Protein AF-A0A2V8NX63-F1 (afdb_monomer_lite)

pLDDT: mean 79.74, std 16.28, range [35.66, 98.31]

Secondary structure (DSSP, 8-state):
-PPPPPPPSS--S--HHHHHHHHHHHHHHHHHHHHHHHHHT-----SHHHHHHHHTS--------------S-TT--S---S-----TTTTHHHH-TTSHHHHHHHHHHHHHHHHTTTS--S------SSTTSSHHHHHHHHHHHHHHTT---------TTS--HHHHTTPPS-S-HHHHHTTSS-HHHH-EEEETTEEEEEPPPP-

Structure (mmCIF, N/CA/C/O backbone):
data_AF-A0A2V8NX63-F1
#
_entry.id   AF-A0A2V8NX63-F1
#
loop_
_atom_site.group_PDB
_atom_site.id
_atom_site.type_symbol
_atom_site.label_atom_id
_atom_site.label_alt_id
_atom_site.label_comp_id
_atom_site.label_asym_id
_atom_site.label_entity_id
_atom_site.label_seq_id
_atom_site.pdbx_PDB_ins_code
_atom_site.Cartn_x
_atom_site.Cartn_y
_atom_site.Cartn_z
_atom_site.occupancy
_atom_site.B_iso_or_equiv
_atom_site.auth_seq_id
_atom_site.auth_comp_id
_atom_site.auth_asym_id
_atom_site.auth_atom_id
_atom_site.pdbx_PDB_model_num
ATOM 1 N N . MET A 1 1 ? 58.678 -24.549 -65.567 1.00 49.12 1 MET A N 1
ATOM 2 C CA . MET A 1 1 ? 59.171 -23.584 -64.561 1.00 49.12 1 MET A CA 1
ATOM 3 C C . MET A 1 1 ? 57.964 -23.075 -63.803 1.00 49.12 1 MET A C 1
ATOM 5 O O . MET A 1 1 ? 57.055 -22.561 -64.438 1.00 49.12 1 MET A O 1
ATOM 9 N N . VAL A 1 2 ? 57.904 -23.323 -62.497 1.00 59.81 2 VAL A N 1
ATOM 10 C CA . VAL A 1 2 ? 56.836 -22.816 -61.623 1.00 59.81 2 VAL A CA 1
ATOM 11 C C . VAL A 1 2 ? 57.394 -21.581 -60.924 1.00 59.81 2 VAL A C 1
ATOM 13 O O . VAL A 1 2 ? 58.508 -21.635 -60.406 1.00 59.81 2 VAL A O 1
ATOM 16 N N . ASP A 1 3 ? 56.664 -20.470 -60.995 1.00 74.12 3 ASP A N 1
ATOM 17 C CA . ASP A 1 3 ? 57.056 -19.194 -60.392 1.00 74.12 3 ASP A CA 1
ATOM 18 C C . ASP A 1 3 ? 56.941 -19.258 -58.860 1.00 74.12 3 ASP A C 1
ATOM 20 O O . ASP A 1 3 ? 56.028 -19.884 -58.312 1.00 74.12 3 ASP A O 1
ATOM 24 N N . SER A 1 4 ? 57.890 -18.636 -58.163 1.00 69.94 4 SER A N 1
ATOM 25 C CA . SER A 1 4 ? 57.993 -18.696 -56.704 1.00 69.94 4 SER A CA 1
ATOM 26 C C . SER A 1 4 ? 57.009 -17.721 -56.061 1.00 69.94 4 SER A C 1
ATOM 28 O O . SER A 1 4 ? 57.063 -16.511 -56.291 1.00 69.94 4 SER A O 1
ATOM 30 N N . ALA A 1 5 ? 56.116 -18.240 -55.216 1.00 71.50 5 ALA A N 1
ATOM 31 C CA . ALA A 1 5 ? 55.107 -17.435 -54.538 1.00 71.50 5 ALA A CA 1
ATOM 32 C C . ALA A 1 5 ? 55.755 -16.378 -53.628 1.00 71.50 5 ALA A C 1
ATOM 34 O O . ALA A 1 5 ? 56.527 -16.694 -52.721 1.00 71.50 5 ALA A O 1
ATOM 35 N N . ARG A 1 6 ? 55.414 -15.103 -53.847 1.00 79.12 6 ARG A N 1
ATOM 36 C CA . ARG A 1 6 ? 55.879 -13.999 -53.000 1.00 79.12 6 ARG A CA 1
ATOM 37 C C . ARG A 1 6 ? 55.056 -13.957 -51.708 1.00 79.12 6 ARG A C 1
ATOM 39 O O . ARG A 1 6 ? 53.834 -13.811 -51.790 1.00 79.12 6 ARG A O 1
ATOM 46 N N . PRO A 1 7 ? 55.683 -14.042 -50.522 1.00 76.25 7 PRO A N 1
ATOM 47 C CA . PRO A 1 7 ? 54.953 -13.964 -49.267 1.00 76.25 7 PRO A CA 1
ATOM 48 C C . PRO A 1 7 ? 54.386 -12.547 -49.062 1.00 76.25 7 PRO A C 1
ATOM 50 O O . PRO A 1 7 ? 55.054 -11.554 -49.380 1.00 76.25 7 PRO A O 1
ATOM 53 N N . PRO A 1 8 ? 53.153 -12.419 -48.546 1.00 77.06 8 PRO A N 1
ATOM 54 C CA . PRO A 1 8 ? 52.528 -11.122 -48.335 1.00 77.06 8 PRO A CA 1
ATOM 55 C C . PRO A 1 8 ? 53.255 -10.343 -47.231 1.00 77.06 8 PRO A C 1
ATOM 57 O O . PRO A 1 8 ? 53.493 -10.856 -46.141 1.00 77.06 8 PRO A O 1
ATOM 60 N N . LYS A 1 9 ? 53.576 -9.072 -47.506 1.00 78.06 9 LYS A N 1
ATOM 61 C CA . LYS A 1 9 ? 54.270 -8.165 -46.568 1.00 78.06 9 LYS A CA 1
ATOM 62 C C . LYS A 1 9 ? 53.408 -7.727 -45.377 1.00 78.06 9 LYS A C 1
ATOM 64 O O . LYS A 1 9 ? 53.928 -7.173 -44.416 1.00 78.06 9 LYS A O 1
ATOM 69 N N . VAL A 1 10 ? 52.095 -7.942 -45.453 1.00 74.81 10 VAL A N 1
ATOM 70 C CA . VAL A 1 10 ? 51.113 -7.551 -44.437 1.00 74.81 10 VAL A CA 1
ATOM 71 C C . VAL A 1 10 ? 50.126 -8.709 -44.265 1.00 74.81 10 VAL A C 1
ATOM 73 O O . VAL A 1 10 ? 49.785 -9.350 -45.264 1.00 74.81 10 VAL A O 1
ATOM 76 N N . PRO A 1 11 ? 49.649 -9.000 -43.041 1.00 72.12 11 PRO A N 1
ATOM 77 C CA . PRO A 1 11 ? 48.672 -10.060 -42.824 1.00 72.12 11 PRO A CA 1
ATOM 78 C C . PRO A 1 11 ? 47.413 -9.842 -43.676 1.00 72.12 11 PRO A C 1
ATOM 80 O O . PRO A 1 11 ? 46.689 -8.867 -43.495 1.00 72.12 11 PRO A O 1
ATOM 83 N N . VAL A 1 12 ? 47.131 -10.767 -44.599 1.00 75.50 12 VAL A N 1
ATOM 84 C CA . VAL A 1 12 ? 45.934 -10.718 -45.465 1.00 75.50 12 VAL A CA 1
ATOM 85 C C . VAL A 1 12 ? 44.657 -10.982 -44.651 1.00 75.50 12 VAL A C 1
ATOM 87 O O . VAL A 1 12 ? 43.580 -10.475 -44.971 1.00 75.50 12 VAL A O 1
ATOM 90 N N . ARG A 1 13 ? 44.771 -11.763 -43.568 1.00 74.00 13 ARG A N 1
ATOM 91 C CA . ARG A 1 13 ? 43.706 -12.070 -42.602 1.00 74.00 13 ARG A CA 1
ATOM 92 C C . ARG A 1 13 ? 44.321 -12.215 -41.199 1.00 74.00 13 ARG A C 1
ATOM 94 O O . ARG A 1 13 ? 45.444 -12.706 -41.109 1.00 74.00 13 ARG A O 1
ATOM 101 N N . PRO A 1 14 ? 43.615 -11.851 -40.112 1.00 73.88 14 PRO A N 1
ATOM 102 C CA . PRO A 1 14 ? 42.291 -11.225 -40.058 1.00 73.88 14 PRO A CA 1
ATOM 103 C C . PRO A 1 14 ? 42.332 -9.685 -40.130 1.00 73.88 14 PRO A C 1
ATOM 105 O O . PRO A 1 14 ? 43.245 -9.040 -39.617 1.00 73.88 14 PRO A O 1
ATOM 108 N N . GLN A 1 15 ? 41.284 -9.084 -40.707 1.00 84.06 15 GLN A N 1
ATOM 109 C CA . GLN A 1 15 ? 41.090 -7.628 -40.747 1.00 84.06 15 GLN A CA 1
ATOM 110 C C . GLN A 1 15 ? 40.493 -7.126 -39.421 1.00 84.06 15 GLN A C 1
ATOM 112 O O . GLN A 1 15 ? 39.282 -6.944 -39.297 1.00 84.06 15 GLN A O 1
ATOM 117 N N . LYS A 1 16 ? 41.354 -6.928 -38.414 1.00 87.38 16 LYS A N 1
ATOM 118 C CA . LYS A 1 16 ? 40.960 -6.652 -37.018 1.00 87.38 16 LYS A CA 1
ATOM 119 C C . LYS A 1 16 ? 39.957 -5.498 -36.877 1.00 87.38 16 LYS A C 1
ATOM 121 O O . LYS A 1 16 ? 38.923 -5.687 -36.250 1.00 87.38 16 LYS A O 1
ATOM 126 N N . LEU A 1 17 ? 40.214 -4.346 -37.505 1.00 88.75 17 LEU A N 1
ATOM 127 C CA . LEU A 1 17 ? 39.329 -3.172 -37.415 1.00 88.75 17 LEU A CA 1
ATOM 128 C C . LEU A 1 17 ? 37.938 -3.427 -38.003 1.00 88.75 17 LEU A C 1
ATOM 130 O O . LEU A 1 17 ? 36.939 -3.060 -37.394 1.00 88.75 17 LEU A O 1
ATOM 134 N N . ARG A 1 18 ? 37.861 -4.111 -39.151 1.00 89.38 18 ARG A N 1
ATOM 135 C CA . ARG A 1 18 ? 36.580 -4.475 -39.770 1.00 89.38 18 ARG A CA 1
ATOM 136 C C . ARG A 1 18 ? 35.794 -5.431 -38.879 1.00 89.38 18 ARG A C 1
ATOM 138 O O . ARG A 1 18 ? 34.600 -5.241 -38.695 1.00 89.38 18 ARG A O 1
ATOM 145 N N . ASN A 1 19 ? 36.461 -6.430 -38.306 1.00 92.31 19 ASN A N 1
ATOM 146 C CA . ASN A 1 19 ? 35.811 -7.385 -37.414 1.00 92.31 19 ASN A CA 1
ATOM 147 C C . ASN A 1 19 ? 35.280 -6.700 -36.145 1.00 92.31 19 ASN A C 1
ATOM 149 O O . ASN A 1 19 ? 34.151 -6.976 -35.757 1.00 92.31 19 ASN A O 1
ATOM 153 N N . ILE A 1 20 ? 36.048 -5.774 -35.556 1.00 95.50 20 ILE A N 1
ATOM 154 C CA . ILE A 1 20 ? 35.612 -4.970 -34.402 1.00 95.50 20 ILE A CA 1
ATOM 155 C C . ILE A 1 20 ? 34.395 -4.117 -34.772 1.00 95.50 20 ILE A C 1
ATOM 157 O O . ILE A 1 20 ? 33.391 -4.151 -34.063 1.00 95.50 20 ILE A O 1
ATOM 161 N N . ALA A 1 21 ? 34.450 -3.403 -35.901 1.00 96.12 21 ALA A N 1
ATOM 162 C CA . ALA A 1 21 ? 33.344 -2.572 -36.370 1.00 96.12 21 ALA A CA 1
ATOM 163 C C . ALA A 1 21 ? 32.067 -3.397 -36.598 1.00 96.12 21 ALA A C 1
ATOM 165 O O . ALA A 1 21 ? 30.997 -3.021 -36.129 1.00 96.12 21 ALA A O 1
ATOM 166 N N . VAL A 1 22 ? 32.183 -4.561 -37.245 1.00 96.25 22 VAL A N 1
ATOM 167 C CA . VAL A 1 22 ? 31.051 -5.474 -37.462 1.00 96.25 22 VAL A CA 1
ATOM 168 C C . VAL A 1 22 ? 30.504 -5.993 -36.133 1.00 96.25 22 VAL A C 1
ATOM 170 O O . VAL A 1 22 ? 29.296 -5.946 -35.925 1.00 96.25 22 VAL A O 1
ATOM 173 N N . SER A 1 23 ? 31.359 -6.439 -35.208 1.00 96.62 23 SER A N 1
ATOM 174 C CA . SER A 1 23 ? 30.898 -6.922 -33.900 1.00 96.62 23 SER A CA 1
ATOM 175 C C . SER A 1 23 ? 30.236 -5.832 -33.061 1.00 96.62 23 SER A C 1
ATOM 177 O O . SER A 1 23 ? 29.286 -6.125 -32.345 1.00 96.62 23 SER A O 1
ATOM 179 N N . LEU A 1 24 ? 30.690 -4.579 -33.176 1.00 97.69 24 LEU A N 1
ATOM 180 C CA . LEU A 1 24 ? 30.086 -3.442 -32.487 1.00 97.69 24 LEU A CA 1
ATOM 181 C C . LEU A 1 24 ? 28.665 -3.190 -33.001 1.00 97.69 24 LEU A C 1
ATOM 183 O O . LEU A 1 24 ? 27.740 -3.060 -32.206 1.00 97.69 24 LEU A O 1
ATOM 187 N N . VAL A 1 25 ? 28.485 -3.181 -34.325 1.00 98.06 25 VAL A N 1
ATOM 188 C CA . VAL A 1 25 ? 27.167 -3.001 -34.952 1.00 98.06 25 VAL A CA 1
ATOM 189 C C . VAL A 1 25 ? 26.234 -4.157 -34.594 1.00 98.06 25 VAL A C 1
ATOM 191 O O . VAL A 1 25 ? 25.115 -3.922 -34.147 1.00 98.06 25 VAL A O 1
ATOM 194 N N . VAL A 1 26 ? 26.698 -5.403 -34.729 1.00 98.12 26 VAL A N 1
ATOM 195 C CA . VAL A 1 26 ? 25.901 -6.593 -34.392 1.00 98.12 26 VAL A CA 1
ATOM 196 C C . VAL A 1 26 ? 25.544 -6.612 -32.907 1.00 98.12 26 VAL A C 1
ATOM 198 O O . VAL A 1 26 ? 24.395 -6.874 -32.564 1.00 98.12 26 VAL A O 1
ATOM 201 N N . GLY A 1 27 ? 26.493 -6.295 -32.025 1.00 98.06 27 GLY A N 1
ATOM 202 C CA . GLY A 1 27 ? 26.264 -6.229 -30.584 1.00 98.06 27 GLY A CA 1
ATOM 203 C C . GLY A 1 27 ? 25.253 -5.151 -30.198 1.00 98.06 27 GLY A C 1
ATOM 204 O O . GLY A 1 27 ? 24.402 -5.400 -29.348 1.00 98.06 27 GLY A O 1
ATOM 205 N N . LEU A 1 28 ? 25.288 -3.988 -30.854 1.00 98.31 28 LEU A N 1
ATOM 206 C CA . LEU A 1 28 ? 24.323 -2.912 -30.625 1.00 98.31 28 LEU A CA 1
ATOM 207 C C . LEU A 1 28 ? 22.918 -3.320 -31.075 1.00 98.31 28 LEU A C 1
ATOM 209 O O . LEU A 1 28 ? 21.967 -3.164 -30.312 1.00 98.31 28 LEU A O 1
ATOM 213 N N . ILE A 1 29 ? 22.791 -3.906 -32.270 1.00 98.25 29 ILE A N 1
ATOM 214 C CA . ILE A 1 29 ? 21.508 -4.415 -32.777 1.00 98.25 29 ILE A CA 1
ATOM 215 C C . ILE A 1 29 ? 20.955 -5.486 -31.838 1.00 98.25 29 ILE A C 1
ATOM 217 O O . ILE A 1 29 ? 19.789 -5.421 -31.446 1.00 98.25 29 ILE A O 1
ATOM 221 N N . LEU A 1 30 ? 21.788 -6.452 -31.442 1.00 98.12 30 LEU A N 1
ATOM 222 C CA . LEU A 1 30 ? 21.378 -7.523 -30.543 1.00 98.12 30 LEU A CA 1
ATOM 223 C C . LEU A 1 30 ? 20.966 -6.967 -29.176 1.00 98.12 30 LEU A C 1
ATOM 225 O O . LEU A 1 30 ? 19.925 -7.358 -28.665 1.00 98.12 30 LEU A O 1
ATOM 229 N N . GLY A 1 31 ? 21.727 -6.026 -28.614 1.00 98.12 31 GLY A N 1
ATOM 230 C CA . GLY A 1 31 ? 21.421 -5.398 -27.328 1.00 98.12 31 GLY A CA 1
ATOM 231 C C . GLY A 1 31 ? 20.093 -4.642 -27.336 1.00 98.12 31 GLY A C 1
ATOM 232 O O . GLY A 1 31 ? 19.272 -4.847 -26.444 1.00 98.12 31 GLY A O 1
ATOM 233 N N . VAL A 1 32 ? 19.843 -3.829 -28.368 1.00 98.12 32 VAL A N 1
ATOM 234 C CA . VAL A 1 32 ? 18.564 -3.120 -28.545 1.00 98.12 32 VAL A CA 1
ATOM 235 C C . VAL A 1 32 ? 17.416 -4.115 -28.701 1.00 98.12 32 VAL A C 1
ATOM 237 O O . VAL A 1 32 ? 16.396 -3.991 -28.029 1.00 98.12 32 VAL A O 1
ATOM 240 N N . THR A 1 33 ? 17.600 -5.145 -29.529 1.00 97.75 33 THR A N 1
ATOM 241 C CA . THR A 1 33 ? 16.587 -6.190 -29.735 1.00 97.75 33 THR A CA 1
ATOM 242 C C . THR A 1 33 ? 16.251 -6.895 -28.422 1.00 97.75 33 THR A C 1
ATOM 244 O O . THR A 1 33 ? 15.084 -7.064 -28.087 1.00 97.75 33 THR A O 1
ATOM 247 N N . LEU A 1 34 ? 17.265 -7.265 -27.640 1.00 97.62 34 LEU A N 1
ATOM 248 C CA . LEU A 1 34 ? 17.092 -7.980 -26.378 1.00 97.62 34 LEU A CA 1
ATOM 249 C C . LEU A 1 34 ? 16.435 -7.096 -25.307 1.00 97.62 34 LEU A C 1
ATOM 251 O O . LEU A 1 34 ? 15.643 -7.597 -24.512 1.00 97.62 34 LEU A O 1
ATOM 255 N N . ALA A 1 35 ? 16.692 -5.783 -25.323 1.00 96.94 35 ALA A N 1
ATOM 256 C CA . ALA A 1 35 ? 15.984 -4.823 -24.480 1.00 96.94 35 ALA A CA 1
ATOM 257 C C . ALA A 1 35 ? 14.481 -4.779 -24.805 1.00 96.94 35 ALA A C 1
ATOM 259 O O . ALA A 1 35 ? 13.669 -4.869 -23.887 1.00 96.94 35 ALA A O 1
ATOM 260 N N . PHE A 1 36 ? 14.107 -4.733 -26.088 1.00 96.81 36 PHE A N 1
ATOM 261 C CA . PHE A 1 36 ? 12.699 -4.779 -26.502 1.00 96.81 36 PHE A CA 1
ATOM 262 C C . PHE A 1 36 ? 12.030 -6.120 -26.198 1.00 96.81 36 PHE A C 1
ATOM 264 O O . PHE A 1 36 ? 10.884 -6.136 -25.768 1.00 96.81 36 PHE A O 1
ATOM 271 N N . VAL A 1 37 ? 12.732 -7.244 -26.368 1.00 96.50 37 VAL A N 1
ATOM 272 C CA . VAL A 1 37 ? 12.202 -8.563 -25.980 1.00 96.50 37 VAL A CA 1
ATOM 273 C C . VAL A 1 37 ? 11.957 -8.620 -24.476 1.00 96.50 37 VAL A C 1
ATOM 275 O O . VAL A 1 37 ? 10.911 -9.092 -24.047 1.00 96.50 37 VAL A O 1
ATOM 278 N N . LYS A 1 38 ? 12.892 -8.115 -23.665 1.00 95.81 38 LYS A N 1
ATOM 279 C CA . LYS A 1 38 ? 12.722 -8.060 -22.211 1.00 95.81 38 LYS A CA 1
ATOM 280 C C . LYS A 1 38 ? 11.527 -7.190 -21.817 1.00 95.81 38 LYS A C 1
ATOM 282 O O . LYS A 1 38 ? 10.770 -7.593 -20.945 1.00 95.81 38 LYS A O 1
ATOM 287 N N . GLU A 1 39 ? 11.362 -6.039 -22.461 1.00 91.94 39 GLU A N 1
ATOM 288 C CA . GLU A 1 39 ? 10.216 -5.149 -22.254 1.00 91.94 39 GLU A CA 1
ATOM 289 C C . GLU A 1 39 ? 8.894 -5.814 -22.669 1.00 91.94 39 GLU A C 1
ATOM 291 O O . GLU A 1 39 ? 7.906 -5.701 -21.959 1.00 91.94 39 GLU A O 1
ATOM 296 N N . ALA A 1 40 ? 8.880 -6.570 -23.770 1.00 88.62 40 ALA A N 1
ATOM 297 C CA . ALA A 1 40 ? 7.694 -7.287 -24.242 1.00 88.62 40 ALA A CA 1
ATOM 298 C C . ALA A 1 40 ? 7.314 -8.502 -23.374 1.00 88.62 40 ALA A C 1
ATOM 300 O O . ALA A 1 40 ? 6.173 -8.952 -23.423 1.00 88.62 40 ALA A O 1
ATOM 301 N N . LEU A 1 41 ? 8.263 -9.055 -22.610 1.00 92.31 41 LEU A N 1
ATOM 302 C CA . LEU A 1 41 ? 8.028 -10.140 -21.648 1.00 92.31 41 LEU A CA 1
ATOM 303 C C . LEU A 1 41 ? 7.668 -9.626 -20.242 1.00 92.31 41 LEU A C 1
ATOM 305 O O . LEU A 1 41 ? 7.410 -10.434 -19.347 1.00 92.31 41 LEU A O 1
ATOM 309 N N . ASP A 1 42 ? 7.691 -8.312 -20.021 1.00 88.25 42 ASP A N 1
ATOM 310 C CA . ASP A 1 42 ? 7.355 -7.694 -18.742 1.00 88.25 42 ASP A CA 1
ATOM 311 C C . ASP A 1 42 ? 5.835 -7.512 -18.615 1.00 88.25 42 ASP A C 1
ATOM 313 O O . ASP A 1 42 ? 5.245 -6.658 -19.267 1.00 88.25 42 ASP A O 1
ATOM 317 N N . ASN A 1 43 ? 5.208 -8.312 -17.748 1.00 81.69 43 ASN A N 1
ATOM 318 C CA . ASN A 1 43 ? 3.770 -8.247 -17.456 1.00 81.69 43 ASN A CA 1
ATOM 319 C C . ASN A 1 43 ? 3.437 -7.305 -16.280 1.00 81.69 43 ASN A C 1
ATOM 321 O O . ASN A 1 43 ? 2.372 -7.428 -15.672 1.00 81.69 43 ASN A O 1
ATOM 325 N N . SER A 1 44 ? 4.356 -6.420 -15.884 1.00 86.81 44 SER A N 1
ATOM 326 C CA . SER A 1 44 ? 4.074 -5.417 -14.857 1.00 86.81 44 SER A CA 1
ATOM 327 C C . SER A 1 44 ? 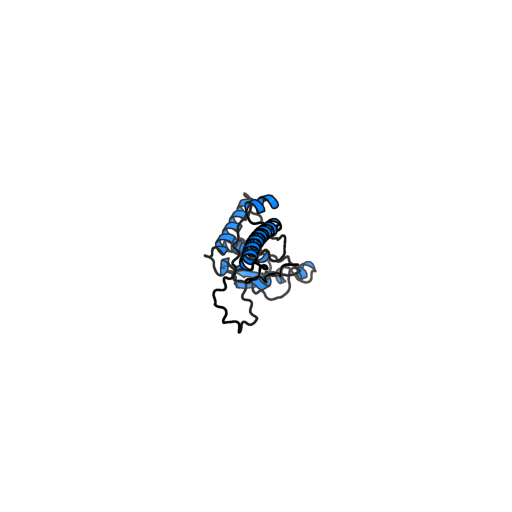3.080 -4.378 -15.368 1.00 86.81 44 SER A C 1
ATOM 329 O O . SER A 1 44 ? 3.236 -3.859 -16.467 1.00 86.81 44 SER A O 1
ATOM 331 N N . ILE A 1 45 ? 2.132 -3.994 -14.514 1.00 85.88 45 ILE A N 1
ATOM 332 C CA . ILE A 1 45 ? 1.257 -2.843 -14.756 1.00 85.88 45 ILE A CA 1
ATOM 333 C C . ILE A 1 45 ? 2.091 -1.563 -14.612 1.00 85.88 45 ILE A C 1
ATOM 335 O O . ILE A 1 45 ? 2.759 -1.377 -13.589 1.00 85.88 45 ILE A O 1
ATOM 339 N N . LYS A 1 46 ? 2.084 -0.694 -15.629 1.00 87.50 46 LYS A N 1
ATOM 340 C CA . LYS A 1 46 ? 2.925 0.524 -15.677 1.00 87.50 46 LYS A CA 1
ATOM 341 C C . LYS A 1 46 ? 2.127 1.821 -15.644 1.00 87.50 46 LYS A C 1
ATOM 343 O O . LYS A 1 46 ? 2.714 2.877 -15.406 1.00 87.50 46 LYS A O 1
ATOM 348 N N . SER A 1 47 ? 0.815 1.759 -15.862 1.00 90.88 47 SER A N 1
ATOM 349 C CA . SER A 1 47 ? -0.054 2.936 -15.855 1.00 90.88 47 SER A CA 1
ATOM 350 C C . SER A 1 47 ? -1.339 2.711 -15.061 1.00 90.88 47 SER A C 1
ATOM 352 O O . SER A 1 47 ? -1.775 1.579 -14.844 1.00 90.88 47 SER A O 1
ATOM 354 N N . ILE A 1 48 ? -1.950 3.813 -14.622 1.00 91.38 48 ILE A N 1
ATOM 355 C CA . ILE A 1 48 ? -3.222 3.791 -13.890 1.00 91.38 48 ILE A CA 1
ATOM 356 C C . ILE A 1 48 ? -4.320 3.228 -14.796 1.00 91.38 48 ILE A C 1
ATOM 358 O O . ILE A 1 48 ? -5.074 2.353 -14.389 1.00 91.38 48 ILE A O 1
ATOM 362 N N . GLU A 1 49 ? -4.349 3.653 -16.059 1.00 93.31 49 GLU A N 1
ATOM 363 C CA . GLU A 1 49 ? -5.345 3.227 -17.044 1.00 93.31 49 GLU A CA 1
ATOM 364 C C . GLU A 1 49 ? -5.238 1.731 -17.353 1.00 93.31 49 GLU A C 1
ATOM 366 O O . GLU A 1 49 ? -6.218 1.091 -17.729 1.00 93.31 49 GLU A O 1
ATOM 371 N N . GLU A 1 50 ? -4.038 1.159 -17.275 1.00 91.81 50 GLU A N 1
ATOM 372 C CA . GLU A 1 50 ? -3.833 -0.283 -17.380 1.00 91.81 50 GLU A CA 1
ATOM 373 C C . GLU A 1 50 ? -4.357 -1.011 -16.134 1.00 91.81 50 GLU A C 1
ATOM 375 O O . GLU A 1 50 ? -5.091 -1.989 -16.277 1.00 91.81 50 GLU A O 1
ATOM 380 N N . ALA A 1 51 ? -4.073 -0.499 -14.930 1.00 90.50 51 ALA A N 1
ATOM 381 C CA . ALA A 1 51 ? -4.592 -1.057 -13.679 1.00 90.50 51 ALA A CA 1
ATOM 382 C C . ALA A 1 51 ? -6.129 -1.087 -13.658 1.00 90.50 51 ALA A C 1
ATOM 384 O O . ALA A 1 51 ? -6.725 -2.126 -13.374 1.00 90.50 51 ALA A O 1
ATOM 385 N N . GLU A 1 52 ? -6.772 0.026 -14.017 1.00 93.25 52 GLU A N 1
ATOM 386 C CA . GLU A 1 52 ? -8.233 0.141 -14.053 1.00 93.25 52 GLU A CA 1
ATOM 387 C C . GLU A 1 52 ? -8.860 -0.816 -15.068 1.00 93.25 52 GLU A C 1
ATOM 389 O O . GLU A 1 52 ? -9.878 -1.445 -14.782 1.00 93.25 52 GLU A O 1
ATOM 394 N N . ARG A 1 53 ? -8.229 -0.982 -16.238 1.00 92.75 53 ARG A N 1
ATOM 395 C CA . ARG A 1 53 ? -8.693 -1.919 -17.271 1.00 92.75 53 ARG A CA 1
ATOM 396 C C . ARG A 1 53 ? -8.587 -3.376 -16.833 1.00 92.75 53 ARG A C 1
ATOM 398 O O . ARG A 1 53 ? -9.494 -4.149 -17.123 1.00 92.75 53 ARG A O 1
ATOM 405 N N . VAL A 1 54 ? -7.502 -3.756 -16.157 1.00 91.12 54 VAL A N 1
ATOM 406 C CA . VAL A 1 54 ? -7.282 -5.139 -15.698 1.00 91.12 54 VAL A CA 1
ATOM 407 C C . VAL A 1 54 ? -8.196 -5.489 -14.524 1.00 91.12 54 VAL A C 1
ATOM 409 O O . VAL A 1 54 ? -8.771 -6.575 -14.498 1.00 91.12 54 VAL A O 1
ATOM 412 N N . VAL A 1 55 ? -8.338 -4.580 -13.557 1.00 89.69 55 VAL A N 1
ATOM 413 C CA . VAL A 1 55 ? -9.131 -4.806 -12.336 1.00 89.69 55 VAL A CA 1
ATOM 414 C C . VAL A 1 55 ? -10.625 -4.540 -12.566 1.00 89.69 55 VAL A C 1
ATOM 416 O O . VAL A 1 55 ? -11.459 -5.038 -11.813 1.00 89.69 55 VAL A O 1
ATOM 419 N N . ASN A 1 56 ? -10.975 -3.807 -13.627 1.00 92.69 56 ASN A N 1
ATOM 420 C CA . ASN A 1 56 ? -12.332 -3.346 -13.924 1.00 92.69 56 ASN A CA 1
ATOM 421 C C . ASN A 1 56 ? -12.942 -2.531 -12.767 1.00 92.69 56 ASN A C 1
ATOM 423 O O . ASN A 1 56 ? -14.102 -2.705 -12.390 1.00 92.69 56 ASN A O 1
ATOM 427 N N . ALA A 1 57 ? -12.126 -1.662 -12.174 1.00 90.62 57 ALA A N 1
ATOM 428 C CA . ALA A 1 57 ? -12.507 -0.772 -11.086 1.00 90.62 57 ALA A CA 1
ATOM 429 C C . ALA A 1 57 ? -11.671 0.516 -11.155 1.00 90.62 57 ALA A C 1
ATOM 431 O O . ALA A 1 57 ? -10.525 0.456 -11.604 1.00 90.62 57 ALA A O 1
ATOM 432 N N . PRO A 1 58 ? -12.210 1.664 -10.711 1.00 90.44 58 PRO A N 1
ATOM 433 C CA . PRO A 1 58 ? -11.463 2.915 -10.697 1.00 90.44 58 PRO A CA 1
ATOM 434 C C . PRO A 1 58 ? -10.313 2.863 -9.688 1.00 90.44 58 PRO A C 1
ATOM 436 O O . PRO A 1 58 ? -10.440 2.295 -8.597 1.00 90.44 58 PRO A O 1
ATOM 439 N N . ALA A 1 59 ? -9.200 3.506 -10.021 1.00 91.94 59 ALA A N 1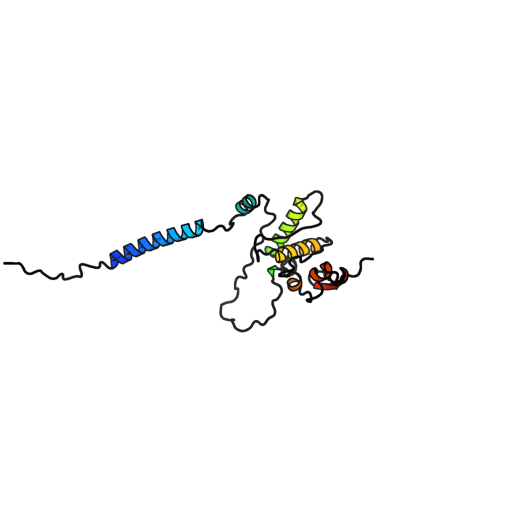
ATOM 440 C CA . ALA A 1 59 ? -8.095 3.679 -9.097 1.00 91.94 59 ALA A CA 1
ATOM 441 C C . ALA A 1 59 ? -8.482 4.697 -8.015 1.00 91.94 59 ALA A C 1
ATOM 443 O O . ALA A 1 59 ? -8.823 5.842 -8.304 1.00 91.94 59 ALA A O 1
ATOM 444 N N . LEU A 1 60 ? -8.419 4.288 -6.745 1.00 91.38 60 LEU A N 1
ATOM 445 C CA . LEU A 1 60 ? -8.809 5.160 -5.630 1.00 91.38 60 LEU A CA 1
ATOM 446 C C . LEU A 1 60 ? -7.728 6.186 -5.268 1.00 91.38 60 LEU A C 1
ATOM 448 O O . LEU A 1 60 ? -8.054 7.303 -4.869 1.00 91.38 60 LEU A O 1
ATOM 452 N N . ALA A 1 61 ? -6.454 5.804 -5.368 1.00 91.88 61 ALA A N 1
ATOM 453 C CA . ALA A 1 61 ? -5.309 6.672 -5.117 1.00 91.88 61 ALA A CA 1
ATOM 454 C C . ALA A 1 61 ? -4.021 6.074 -5.701 1.00 91.88 61 ALA A C 1
ATOM 456 O O . ALA A 1 61 ? -3.922 4.863 -5.905 1.00 91.88 61 ALA A O 1
ATOM 457 N N . VAL A 1 62 ? -3.009 6.924 -5.886 1.00 91.00 62 VAL A N 1
ATOM 458 C CA . VAL A 1 62 ? -1.631 6.516 -6.178 1.00 91.00 62 VAL A CA 1
ATOM 459 C C . VAL A 1 62 ? -0.784 6.829 -4.957 1.00 91.00 62 VAL A C 1
ATOM 461 O O . VAL A 1 62 ? -0.625 7.991 -4.596 1.00 91.00 62 VAL A O 1
ATOM 464 N N . VAL A 1 63 ? -0.245 5.793 -4.319 1.00 89.06 63 VAL A N 1
ATOM 465 C CA . VAL A 1 63 ? 0.649 5.946 -3.168 1.00 89.06 63 VAL A CA 1
ATOM 466 C C . VAL A 1 63 ? 2.089 5.842 -3.673 1.00 89.06 63 VAL A C 1
ATOM 468 O O . VAL A 1 63 ? 2.467 4.788 -4.194 1.00 89.06 63 VAL A O 1
ATOM 471 N N . PRO A 1 64 ? 2.904 6.906 -3.572 1.00 82.12 64 PRO A N 1
ATOM 472 C CA . PRO A 1 64 ? 4.280 6.861 -4.033 1.00 82.12 64 PRO A CA 1
ATOM 473 C C . PRO A 1 64 ? 5.076 5.866 -3.189 1.00 82.12 64 PRO A C 1
ATOM 475 O O . PRO A 1 64 ? 5.029 5.889 -1.958 1.00 82.12 64 PRO A O 1
ATOM 478 N N . LEU A 1 65 ? 5.844 5.003 -3.854 1.00 75.06 65 LEU A N 1
ATOM 479 C CA . LEU A 1 65 ? 6.823 4.183 -3.160 1.00 75.06 65 LEU A CA 1
ATOM 480 C C . LEU A 1 65 ? 7.970 5.098 -2.737 1.00 75.06 65 LEU A C 1
ATOM 482 O O . LEU A 1 65 ? 8.812 5.472 -3.558 1.00 75.06 65 LEU A O 1
ATOM 486 N N . GLU A 1 66 ? 8.011 5.438 -1.455 1.00 66.69 66 GLU A N 1
ATOM 487 C CA . GLU A 1 66 ? 9.166 6.082 -0.850 1.00 66.69 66 GLU A CA 1
ATOM 488 C C . GLU A 1 66 ? 10.287 5.043 -0.797 1.00 66.69 66 GLU A C 1
ATOM 490 O O . GLU A 1 66 ? 10.491 4.319 0.175 1.00 66.69 66 GLU A O 1
ATOM 495 N N . ARG A 1 67 ? 10.990 4.883 -1.924 1.00 54.81 67 ARG A N 1
ATOM 496 C CA . ARG A 1 67 ? 12.308 4.267 -1.892 1.00 54.81 67 ARG A CA 1
ATOM 497 C C . ARG A 1 67 ? 13.107 5.182 -0.993 1.00 54.81 67 ARG A C 1
ATOM 499 O O . ARG A 1 67 ? 13.277 6.345 -1.350 1.00 54.81 67 ARG A O 1
ATOM 506 N N . GLU A 1 68 ? 13.561 4.663 0.144 1.00 49.69 68 GLU A N 1
ATOM 507 C CA . GLU A 1 68 ? 14.660 5.255 0.892 1.00 49.69 68 GLU A CA 1
ATOM 508 C C . GLU A 1 68 ? 15.756 5.561 -0.132 1.00 49.69 68 GLU A C 1
ATOM 510 O O . GLU A 1 68 ? 16.519 4.686 -0.550 1.00 49.69 68 GLU A O 1
ATOM 515 N N . LEU A 1 69 ? 15.789 6.795 -0.637 1.00 40.12 69 LEU A N 1
ATOM 516 C CA . LEU A 1 69 ? 16.952 7.292 -1.331 1.00 40.12 69 LEU A CA 1
ATOM 517 C C . LEU A 1 69 ? 18.052 7.123 -0.290 1.00 40.12 69 LEU A C 1
ATOM 519 O O . LEU A 1 69 ? 17.873 7.601 0.835 1.00 40.12 69 LEU A O 1
ATOM 523 N N . PRO A 1 70 ? 19.150 6.413 -0.595 1.00 41.62 70 PRO A N 1
ATOM 524 C CA . PRO A 1 70 ? 20.260 6.296 0.325 1.00 41.62 70 PRO A CA 1
ATOM 525 C C . PRO A 1 70 ? 20.916 7.676 0.413 1.00 41.62 70 PRO A C 1
ATOM 527 O O . PRO A 1 70 ? 21.966 7.943 -0.165 1.00 41.62 70 PRO A O 1
ATOM 530 N N . HIS A 1 71 ? 20.291 8.592 1.146 1.00 45.16 71 HIS A N 1
ATOM 531 C CA . HIS A 1 71 ? 20.880 9.825 1.615 1.00 45.16 71 HIS A CA 1
ATOM 532 C C . HIS A 1 71 ? 21.811 9.467 2.769 1.00 45.16 71 HIS A C 1
ATOM 534 O O . HIS A 1 71 ? 21.571 9.811 3.922 1.00 45.16 71 HIS A O 1
ATOM 540 N N . ARG A 1 72 ? 22.879 8.731 2.436 1.00 40.59 72 ARG A N 1
ATOM 541 C CA . ARG A 1 72 ? 24.199 8.800 3.066 1.00 40.59 72 ARG A CA 1
ATOM 542 C C . ARG A 1 72 ? 25.209 7.961 2.269 1.00 40.59 72 ARG A C 1
ATOM 544 O O . ARG A 1 72 ? 24.905 6.827 1.903 1.00 40.59 72 ARG A O 1
ATOM 551 N N . PRO A 1 73 ? 26.400 8.515 1.973 1.00 42.66 73 PRO A N 1
ATOM 552 C CA . PRO A 1 73 ? 27.412 7.856 1.158 1.00 42.66 73 PRO A CA 1
ATOM 553 C C . PRO A 1 73 ? 27.877 6.551 1.812 1.00 42.66 73 PRO A C 1
ATOM 555 O O . PRO A 1 73 ? 27.834 6.393 3.031 1.00 42.66 73 PRO A O 1
ATOM 558 N N . ALA A 1 74 ? 28.341 5.632 0.967 1.00 48.50 74 ALA A N 1
ATOM 559 C CA . ALA A 1 74 ? 28.657 4.224 1.209 1.00 48.50 74 ALA A CA 1
ATOM 560 C C . ALA A 1 74 ? 29.767 3.906 2.249 1.00 48.50 74 ALA A C 1
ATOM 562 O O . ALA A 1 74 ? 30.412 2.865 2.145 1.00 48.50 74 ALA A O 1
ATOM 563 N N . LEU A 1 75 ? 29.999 4.755 3.256 1.00 51.62 75 LEU A N 1
ATOM 564 C CA . LEU A 1 75 ? 31.082 4.605 4.239 1.00 51.62 75 LEU A CA 1
ATOM 565 C C . LEU A 1 75 ? 30.640 4.291 5.678 1.00 51.62 75 LEU A C 1
ATOM 567 O O . LEU A 1 75 ? 31.497 4.018 6.510 1.00 51.62 75 LEU A O 1
ATOM 571 N N . SER A 1 76 ? 29.341 4.203 5.975 1.00 45.97 76 SER A N 1
ATOM 572 C CA . SER A 1 76 ? 28.859 3.747 7.293 1.00 45.97 76 SER A CA 1
ATOM 573 C C . SER A 1 76 ? 28.196 2.373 7.206 1.00 45.97 76 SER A C 1
ATOM 575 O O . SER A 1 76 ? 27.005 2.220 7.450 1.00 45.97 76 SER A O 1
ATOM 577 N N . ARG A 1 77 ? 28.981 1.347 6.850 1.00 47.75 77 ARG A N 1
ATOM 578 C CA . ARG A 1 77 ? 28.592 -0.076 6.951 1.00 47.75 77 ARG A CA 1
ATOM 579 C C . ARG A 1 77 ? 28.971 -0.719 8.291 1.00 47.75 77 ARG A C 1
ATOM 581 O O . ARG A 1 77 ? 29.059 -1.937 8.392 1.00 47.75 77 ARG A O 1
ATOM 588 N N . ALA A 1 78 ? 29.174 0.082 9.332 1.00 53.03 78 ALA A N 1
ATOM 589 C CA . ALA A 1 78 ? 29.437 -0.422 10.670 1.00 53.03 78 ALA A CA 1
ATOM 590 C C . ALA A 1 78 ? 28.411 0.153 11.646 1.00 53.03 78 ALA A C 1
ATOM 592 O O . ALA A 1 78 ? 28.432 1.345 11.935 1.00 53.03 78 ALA A O 1
ATOM 593 N N . ARG A 1 79 ? 27.589 -0.752 12.189 1.00 55.59 79 ARG A N 1
ATOM 594 C CA . ARG A 1 79 ? 26.604 -0.565 13.265 1.00 55.59 79 ARG A CA 1
ATOM 595 C C . ARG A 1 79 ? 25.269 0.018 12.807 1.00 55.59 79 ARG A C 1
ATOM 597 O O . ARG A 1 79 ? 25.085 1.224 12.759 1.00 55.59 79 ARG A O 1
ATOM 604 N N . ASN A 1 80 ? 24.296 -0.869 12.625 1.00 40.44 80 ASN A N 1
ATOM 605 C CA . ASN A 1 80 ? 23.010 -0.642 13.267 1.00 40.44 80 ASN A CA 1
ATOM 606 C C . ASN A 1 80 ? 22.435 -1.970 13.758 1.00 40.44 80 ASN A C 1
ATOM 608 O O . ASN A 1 80 ? 22.085 -2.854 12.982 1.00 40.44 80 ASN A O 1
ATOM 612 N N . ASN A 1 81 ? 22.428 -2.082 15.086 1.00 38.94 81 ASN A N 1
ATOM 613 C CA . ASN A 1 81 ? 21.673 -3.052 15.861 1.00 38.94 81 ASN A CA 1
ATOM 614 C C . ASN A 1 81 ? 20.192 -2.958 15.482 1.00 38.94 81 ASN A C 1
ATOM 616 O O . ASN A 1 81 ? 19.655 -1.856 15.491 1.00 38.94 81 ASN A O 1
ATOM 620 N N . GLY A 1 82 ? 19.571 -4.101 15.185 1.00 38.34 82 GLY A N 1
ATOM 621 C CA . GLY A 1 82 ? 18.417 -4.685 15.894 1.00 38.34 82 GLY A CA 1
ATOM 622 C C . GLY A 1 82 ? 17.171 -3.872 16.273 1.00 38.34 82 GLY A C 1
ATOM 623 O O . GLY A 1 82 ? 16.229 -4.488 16.746 1.00 38.34 82 GLY A O 1
ATOM 624 N N . ASN A 1 83 ? 17.110 -2.558 16.069 1.00 36.84 83 ASN A N 1
ATOM 625 C CA . ASN A 1 83 ? 15.935 -1.742 16.360 1.00 36.84 83 ASN A CA 1
ATOM 626 C C . ASN A 1 83 ? 15.381 -1.224 15.036 1.00 36.84 83 ASN A C 1
ATOM 628 O O . ASN A 1 83 ? 15.711 -0.119 14.593 1.00 36.84 83 ASN A O 1
ATOM 632 N N . SER A 1 84 ? 14.558 -2.043 14.387 1.00 41.22 84 SER A N 1
ATOM 633 C CA . SER A 1 84 ? 13.651 -1.612 13.329 1.00 41.22 84 SER A CA 1
ATOM 634 C C . SER A 1 84 ? 12.720 -0.552 13.914 1.00 41.22 84 SER A C 1
ATOM 636 O O . SER A 1 84 ? 11.679 -0.855 14.482 1.00 41.22 84 SER A O 1
ATOM 638 N N . LYS A 1 85 ? 13.105 0.727 13.809 1.00 44.16 85 LYS A N 1
ATOM 639 C CA . LYS A 1 85 ? 12.142 1.817 13.983 1.00 44.16 85 LYS A CA 1
ATOM 640 C C . LYS A 1 85 ? 10.973 1.528 13.033 1.00 44.16 85 LYS A C 1
ATOM 642 O O . LYS A 1 85 ? 11.256 1.189 11.879 1.00 44.16 85 LYS A O 1
ATOM 647 N N . PRO A 1 86 ? 9.707 1.670 13.466 1.00 50.84 86 PRO A N 1
ATOM 648 C CA . PRO A 1 86 ? 8.568 1.429 12.592 1.00 50.84 86 PRO A CA 1
ATOM 649 C C . PRO A 1 86 ? 8.765 2.243 11.318 1.00 50.84 86 PRO A C 1
ATOM 651 O O . PRO A 1 86 ? 9.036 3.449 11.407 1.00 50.84 86 PRO A O 1
ATOM 654 N N . SER A 1 87 ? 8.739 1.551 10.173 1.00 58.69 87 SER A N 1
ATOM 655 C CA . SER A 1 87 ? 9.010 2.109 8.844 1.00 58.69 87 SER A CA 1
ATOM 656 C C . SER A 1 87 ? 8.362 3.490 8.739 1.00 58.69 87 SER A C 1
ATOM 658 O O . SER A 1 87 ? 7.180 3.633 9.050 1.00 58.69 87 SER A O 1
ATOM 660 N N . GLU A 1 88 ? 9.128 4.529 8.385 1.00 61.91 88 GLU A N 1
ATOM 661 C CA . GLU A 1 88 ? 8.604 5.907 8.299 1.00 61.91 88 GLU A CA 1
ATOM 662 C C . GLU A 1 88 ? 7.356 5.981 7.402 1.00 61.91 88 GLU A C 1
ATOM 664 O O . GLU A 1 88 ? 6.429 6.736 7.683 1.00 61.91 88 GLU A O 1
ATOM 669 N N . THR A 1 89 ? 7.281 5.077 6.424 1.00 63.31 89 THR A N 1
ATOM 670 C CA . THR A 1 89 ? 6.170 4.855 5.497 1.00 63.31 89 THR A CA 1
ATOM 671 C C . THR A 1 89 ? 4.914 4.268 6.167 1.00 63.31 89 THR A C 1
ATOM 673 O O . THR A 1 89 ? 3.792 4.580 5.771 1.00 63.31 89 THR A O 1
ATOM 676 N N . ALA A 1 90 ? 5.065 3.421 7.194 1.00 69.31 90 ALA A N 1
ATOM 677 C CA . ALA A 1 90 ? 3.954 2.766 7.900 1.00 69.31 90 ALA A CA 1
ATOM 678 C C . ALA A 1 90 ? 3.122 3.737 8.751 1.00 69.31 90 ALA A C 1
ATOM 680 O O . ALA A 1 90 ? 1.936 3.502 8.955 1.00 69.31 90 ALA A O 1
ATOM 681 N N . LEU A 1 91 ? 3.731 4.837 9.200 1.00 76.00 91 LEU A N 1
ATOM 682 C CA . LEU A 1 91 ? 3.107 5.856 10.051 1.00 76.00 91 LEU A CA 1
ATOM 683 C C . LEU A 1 91 ? 3.258 7.257 9.436 1.00 76.00 91 LEU A C 1
ATOM 685 O O . LEU A 1 91 ? 3.491 8.234 10.151 1.00 76.00 91 LEU A O 1
ATOM 689 N N . ALA A 1 92 ? 3.158 7.359 8.109 1.00 78.00 92 ALA A N 1
ATOM 690 C CA . ALA A 1 92 ? 3.418 8.590 7.363 1.00 78.00 92 ALA A CA 1
ATOM 691 C C . ALA A 1 92 ? 2.555 9.764 7.850 1.00 78.00 92 ALA A C 1
ATOM 693 O O . ALA A 1 92 ? 3.059 10.868 8.051 1.00 78.00 92 ALA A O 1
ATOM 694 N N . LEU A 1 93 ? 1.273 9.509 8.128 1.00 81.88 93 LEU A N 1
ATOM 695 C CA . LEU A 1 93 ? 0.329 10.517 8.628 1.00 81.88 93 LEU A CA 1
ATOM 696 C C . LEU A 1 93 ? 0.637 11.036 10.039 1.00 81.88 93 LEU A C 1
ATOM 698 O O . LEU A 1 93 ? 0.190 12.128 10.383 1.00 81.88 93 LEU A O 1
ATOM 702 N N . LEU A 1 94 ? 1.384 10.277 10.846 1.00 79.81 94 LEU A N 1
ATOM 703 C CA . LEU A 1 94 ? 1.778 10.672 12.203 1.00 79.81 94 LEU A CA 1
ATOM 704 C C . LEU A 1 94 ? 3.161 11.324 12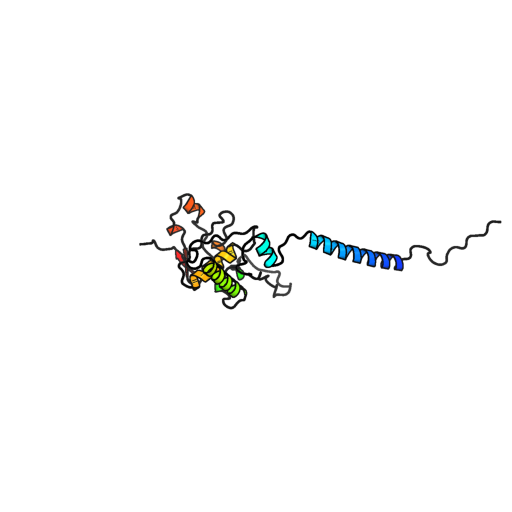.217 1.00 79.81 94 LEU A C 1
ATOM 706 O O . LEU A 1 94 ? 3.366 12.342 12.869 1.00 79.81 94 LEU A O 1
ATOM 710 N N . LYS A 1 95 ? 4.121 10.743 11.488 1.00 78.56 95 LYS A N 1
ATOM 711 C CA . LYS A 1 95 ? 5.524 11.181 11.508 1.00 78.56 95 LYS A CA 1
ATOM 712 C C . LYS A 1 95 ? 5.801 12.349 10.568 1.00 78.56 95 LYS A C 1
ATOM 714 O O . LYS A 1 95 ? 6.628 13.198 10.886 1.00 78.56 95 LYS A O 1
ATOM 719 N N . GLN A 1 96 ? 5.150 12.379 9.407 1.00 80.06 96 GLN A N 1
ATOM 720 C CA . GLN A 1 96 ? 5.378 13.377 8.361 1.00 80.06 96 GLN A CA 1
ATOM 721 C C . GLN A 1 96 ? 4.040 13.833 7.752 1.00 80.06 96 GLN A C 1
ATOM 723 O O . GLN A 1 96 ? 3.768 13.584 6.573 1.00 80.06 96 GLN A O 1
ATOM 728 N N . PRO A 1 97 ? 3.183 14.519 8.530 1.00 81.69 97 PRO A N 1
ATOM 729 C CA . PRO A 1 97 ? 1.816 14.847 8.123 1.00 81.69 97 PRO A CA 1
ATOM 730 C C . PRO A 1 97 ? 1.724 15.766 6.898 1.00 81.69 97 PRO A C 1
ATOM 732 O O . PRO A 1 97 ? 0.667 15.808 6.278 1.00 81.69 97 PRO A O 1
ATOM 735 N N . SER A 1 98 ? 2.792 16.489 6.547 1.00 83.38 98 SER A N 1
ATOM 736 C CA . SER A 1 98 ? 2.884 17.365 5.368 1.00 83.38 98 SER A CA 1
ATOM 737 C C . SER A 1 98 ? 3.559 16.712 4.152 1.00 83.38 98 SER A C 1
ATOM 739 O O . SER A 1 98 ? 3.819 17.387 3.156 1.00 83.38 98 SER A O 1
ATOM 741 N N . SER A 1 99 ? 3.888 15.419 4.223 1.00 85.50 99 SER A N 1
ATOM 742 C CA . SER A 1 99 ? 4.528 14.691 3.122 1.00 85.50 99 SER A CA 1
ATOM 743 C C . SER A 1 99 ? 3.556 14.397 1.973 1.00 85.50 99 SER A C 1
ATOM 745 O O . SER A 1 99 ? 2.349 14.251 2.170 1.00 85.50 99 SER A O 1
ATOM 747 N N . ALA A 1 100 ? 4.096 14.215 0.762 1.00 85.88 100 ALA A N 1
ATOM 748 C CA . ALA A 1 100 ? 3.318 13.741 -0.388 1.00 85.88 100 ALA A CA 1
ATOM 749 C C . ALA A 1 100 ? 2.683 12.361 -0.129 1.00 85.88 100 ALA A C 1
ATOM 751 O O . ALA A 1 100 ? 1.602 12.054 -0.634 1.00 85.88 100 ALA A O 1
ATOM 752 N N . LEU A 1 101 ? 3.338 11.539 0.693 1.00 86.44 101 LEU A N 1
ATOM 753 C CA . LEU A 1 101 ? 2.825 10.246 1.119 1.00 86.44 101 LEU A CA 1
ATOM 754 C C . LEU A 1 101 ? 1.577 10.397 2.006 1.00 86.44 101 LEU A C 1
ATOM 756 O O . LEU A 1 101 ? 0.569 9.736 1.759 1.00 86.44 101 LEU A O 1
ATOM 760 N N . ALA A 1 102 ? 1.604 11.309 2.981 1.00 87.75 102 ALA A N 1
ATOM 761 C CA . ALA A 1 102 ? 0.444 11.629 3.813 1.00 87.75 102 ALA A CA 1
ATOM 762 C C . ALA A 1 102 ? -0.739 12.156 2.977 1.00 87.75 102 ALA A C 1
ATOM 764 O O . ALA A 1 102 ? -1.867 11.687 3.145 1.00 87.75 102 ALA A O 1
ATOM 765 N N . GLU A 1 103 ? -0.490 13.057 2.021 1.00 90.44 103 GLU A N 1
ATOM 766 C CA . GLU A 1 103 ? -1.528 13.556 1.102 1.00 90.44 103 GLU A CA 1
ATOM 767 C C . GLU A 1 103 ? -2.129 12.454 0.220 1.00 90.44 103 GLU A C 1
ATOM 769 O O . GLU A 1 103 ? -3.336 12.439 -0.042 1.00 90.44 103 GLU A O 1
ATOM 774 N N . SER A 1 104 ? -1.322 11.468 -0.176 1.00 92.06 104 SER A N 1
ATOM 775 C CA . SER A 1 104 ? -1.805 10.310 -0.937 1.00 92.06 104 SER A CA 1
ATOM 776 C C . SER A 1 104 ? -2.810 9.479 -0.127 1.00 92.06 104 SER A C 1
ATOM 778 O O . SER A 1 104 ? -3.823 9.035 -0.667 1.00 92.06 104 SER A O 1
ATOM 780 N N . PHE A 1 105 ? -2.597 9.324 1.186 1.00 92.69 105 PHE A N 1
ATOM 781 C CA . PHE A 1 105 ? -3.547 8.632 2.066 1.00 92.69 105 PHE A CA 1
ATOM 782 C C . PHE A 1 105 ? -4.803 9.457 2.379 1.00 92.69 105 PHE A C 1
ATOM 784 O O . PHE A 1 105 ? -5.890 8.885 2.463 1.00 92.69 105 PHE A O 1
ATOM 791 N N . ARG A 1 106 ? -4.707 10.790 2.482 1.00 91.56 106 ARG A N 1
ATOM 792 C CA . ARG A 1 106 ? -5.895 11.667 2.575 1.00 91.56 106 ARG A CA 1
ATOM 793 C C . ARG A 1 106 ? -6.746 11.611 1.306 1.00 91.56 106 ARG A C 1
ATOM 795 O O . ARG A 1 106 ? -7.977 11.583 1.381 1.00 91.56 106 ARG A O 1
ATOM 802 N N . THR A 1 107 ? -6.091 11.526 0.150 1.00 93.75 107 THR A N 1
ATOM 803 C CA . THR A 1 107 ? -6.751 11.309 -1.143 1.00 93.75 107 THR A CA 1
ATOM 804 C C . THR A 1 107 ? -7.459 9.955 -1.164 1.00 93.75 107 THR A C 1
ATOM 806 O O . THR A 1 107 ? -8.648 9.901 -1.467 1.00 93.75 107 THR A O 1
ATOM 809 N N . LEU A 1 108 ? -6.777 8.880 -0.744 1.00 93.94 108 LEU A N 1
ATOM 810 C CA . LEU A 1 108 ? -7.371 7.544 -0.632 1.00 93.94 108 LEU A CA 1
ATOM 811 C C . LEU A 1 108 ? -8.612 7.540 0.268 1.00 93.94 108 LEU A C 1
ATOM 813 O O . LEU A 1 108 ? -9.650 7.014 -0.129 1.00 93.94 108 LEU A O 1
ATOM 817 N N . LEU A 1 109 ? -8.526 8.154 1.451 1.00 92.50 109 LEU A N 1
ATOM 818 C CA . LEU A 1 109 ? -9.657 8.292 2.369 1.00 92.50 109 LEU A CA 1
ATOM 819 C C . LEU A 1 109 ? -10.849 8.976 1.690 1.00 92.50 109 LEU A C 1
ATOM 821 O O . LEU A 1 109 ? -11.975 8.483 1.764 1.00 92.50 109 LEU A O 1
ATOM 825 N N . THR A 1 110 ? -10.599 10.098 1.017 1.00 92.19 110 THR A N 1
ATOM 826 C CA . THR A 1 110 ? -11.640 10.866 0.325 1.00 92.19 110 THR A CA 1
ATOM 827 C C . THR A 1 110 ? -12.319 10.019 -0.752 1.00 92.19 110 THR A C 1
ATOM 829 O O . THR A 1 110 ? -13.546 9.931 -0.774 1.00 92.19 110 THR A O 1
ATOM 832 N N . SER A 1 111 ? -11.542 9.323 -1.585 1.00 92.75 111 SER A N 1
ATOM 833 C CA . SER A 1 111 ? -12.062 8.419 -2.617 1.00 92.75 111 SER A CA 1
ATOM 834 C C . SER A 1 111 ? -12.901 7.281 -2.028 1.00 92.75 111 SER A C 1
ATOM 836 O O . SER A 1 111 ? -13.988 7.004 -2.530 1.00 92.75 111 SER A O 1
ATOM 838 N N . VAL A 1 112 ? -12.452 6.652 -0.935 1.00 91.75 112 VAL A N 1
ATOM 839 C CA . VAL A 1 112 ? -13.197 5.574 -0.256 1.00 91.75 112 VAL A CA 1
ATOM 840 C C . VAL A 1 112 ? -14.541 6.081 0.267 1.00 91.75 112 VAL A C 1
ATOM 842 O O . VAL A 1 112 ? -15.572 5.465 0.008 1.00 91.75 112 VAL A O 1
ATOM 845 N N . VAL A 1 113 ? -14.558 7.223 0.954 1.00 88.62 113 VAL A N 1
ATOM 846 C CA . VAL A 1 113 ? -15.784 7.804 1.528 1.00 88.62 113 VAL A CA 1
ATOM 847 C C . VAL A 1 113 ? -16.779 8.212 0.439 1.00 88.62 113 VAL A C 1
ATOM 849 O O . VAL A 1 113 ? -17.983 8.030 0.613 1.00 88.62 113 VAL A O 1
ATOM 852 N N . LEU A 1 114 ? -16.292 8.738 -0.689 1.00 87.94 114 LEU A N 1
ATOM 853 C CA . LEU A 1 114 ? -17.138 9.141 -1.814 1.00 87.94 114 LEU A CA 1
ATOM 854 C C . LEU A 1 114 ? -17.626 7.954 -2.655 1.00 87.94 114 LEU A C 1
ATOM 856 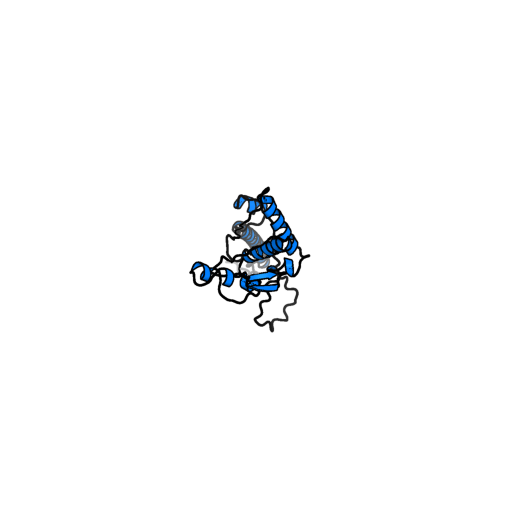O O . LEU A 1 114 ? -18.690 8.054 -3.264 1.00 87.94 114 LEU A O 1
ATOM 860 N N . SER A 1 115 ? -16.903 6.829 -2.660 1.00 85.94 115 SER A N 1
ATOM 861 C CA . SER A 1 115 ? -17.227 5.662 -3.495 1.00 85.94 115 SER A CA 1
ATOM 862 C C . SER A 1 115 ? -18.586 5.023 -3.184 1.00 85.94 115 SER A C 1
ATOM 864 O O . SER A 1 115 ? -19.181 4.402 -4.062 1.00 85.94 115 SER A O 1
ATOM 866 N N . THR A 1 116 ? -19.105 5.196 -1.964 1.00 77.25 116 THR A N 1
ATOM 867 C CA . THR A 1 116 ? -20.390 4.618 -1.534 1.00 77.25 116 THR A CA 1
ATOM 868 C C . THR A 1 116 ? -21.400 5.666 -1.057 1.00 77.25 116 THR A C 1
ATOM 870 O O . THR A 1 116 ? -22.347 5.344 -0.333 1.00 77.25 116 THR A O 1
ATOM 873 N N . ALA A 1 117 ? -21.243 6.933 -1.456 1.00 74.00 117 ALA A N 1
ATOM 874 C CA . ALA A 1 117 ? -22.217 7.976 -1.135 1.00 74.00 117 ALA A CA 1
ATOM 875 C C . ALA A 1 117 ? -23.645 7.541 -1.550 1.00 74.00 117 ALA A C 1
ATOM 877 O O . ALA A 1 117 ? -23.827 7.023 -2.654 1.00 74.00 117 ALA A O 1
ATOM 878 N N . PRO A 1 118 ? -24.674 7.718 -0.692 1.00 78.12 118 PRO A N 1
ATOM 879 C CA . PRO A 1 118 ? -24.728 8.593 0.485 1.00 78.12 118 PRO A CA 1
ATOM 880 C C . PRO A 1 118 ? -24.301 7.963 1.826 1.00 78.12 118 PRO A C 1
ATOM 882 O O . PRO A 1 118 ? -24.323 8.667 2.834 1.00 78.12 118 PRO A O 1
ATOM 885 N N . ARG A 1 119 ? -23.943 6.671 1.891 1.00 83.06 119 ARG A N 1
ATOM 886 C CA . ARG A 1 119 ? -23.543 6.011 3.151 1.00 83.06 119 ARG A CA 1
ATOM 887 C C . ARG A 1 119 ? -22.108 5.483 3.048 1.00 83.06 119 ARG A C 1
ATOM 889 O O . ARG A 1 119 ? -21.892 4.526 2.305 1.00 83.06 119 ARG A O 1
ATOM 896 N N . PRO A 1 120 ? -21.134 6.054 3.780 1.00 79.19 120 PRO A N 1
ATOM 897 C CA . PRO A 1 120 ? -19.759 5.561 3.742 1.00 79.19 120 PRO A CA 1
ATOM 898 C C . PRO A 1 120 ? -19.684 4.094 4.207 1.00 79.19 120 PRO A C 1
ATOM 900 O O . PRO A 1 120 ? -20.532 3.662 4.999 1.00 79.19 120 PRO A O 1
ATOM 903 N N . PRO A 1 121 ? -18.696 3.314 3.735 1.00 85.31 121 PRO A N 1
ATOM 904 C CA . PRO A 1 121 ? -18.584 1.912 4.108 1.00 85.31 121 PRO A CA 1
ATOM 905 C C . PRO A 1 121 ? -18.155 1.796 5.577 1.00 85.31 121 PRO A C 1
ATOM 907 O O . PRO A 1 121 ? -17.237 2.483 6.014 1.00 85.31 121 PRO A O 1
ATOM 910 N N . GLN A 1 122 ? -18.812 0.916 6.338 1.00 88.94 122 GLN A N 1
ATOM 911 C CA . GLN A 1 122 ? -18.466 0.657 7.746 1.00 88.94 122 GLN A CA 1
ATOM 912 C C . GLN A 1 122 ? -17.400 -0.432 7.912 1.00 88.94 122 GLN A C 1
ATOM 914 O O . GLN A 1 122 ? -16.718 -0.482 8.929 1.00 88.94 122 GLN A O 1
ATOM 919 N N . VAL A 1 123 ? -17.261 -1.310 6.915 1.00 92.44 123 VAL A N 1
ATOM 920 C CA . VAL A 1 123 ? -16.288 -2.405 6.909 1.00 92.44 123 VAL A CA 1
ATOM 921 C C . VAL A 1 123 ? -15.518 -2.344 5.602 1.00 92.44 123 VAL A C 1
ATOM 923 O O . VAL A 1 123 ? -16.115 -2.382 4.526 1.00 92.44 123 VAL A O 1
ATOM 926 N N . LEU A 1 124 ? -14.193 -2.258 5.702 1.00 93.31 124 LEU A N 1
ATOM 927 C CA . LEU A 1 124 ? -13.293 -2.214 4.559 1.00 93.31 124 LEU A CA 1
ATOM 928 C C . LEU A 1 124 ? -12.277 -3.352 4.655 1.00 93.31 124 LEU A C 1
ATOM 930 O O . LEU A 1 124 ? -11.540 -3.456 5.633 1.00 93.31 124 LEU A O 1
ATOM 934 N N . LEU A 1 125 ? -12.220 -4.185 3.617 1.00 94.44 125 LEU A N 1
ATOM 935 C CA . LEU A 1 125 ? -11.182 -5.198 3.457 1.00 94.44 125 LEU A CA 1
ATOM 936 C C . LEU A 1 125 ? -10.064 -4.643 2.576 1.00 94.44 125 LEU A C 1
ATOM 938 O O . LEU A 1 125 ? -10.316 -4.211 1.453 1.00 94.44 125 LEU A O 1
ATOM 942 N N . ILE A 1 126 ? -8.826 -4.718 3.058 1.00 93.88 126 ILE A N 1
ATOM 943 C CA . ILE A 1 126 ? -7.638 -4.355 2.283 1.00 93.88 126 ILE A CA 1
ATOM 944 C C . ILE A 1 126 ? -6.853 -5.625 1.987 1.00 93.88 126 ILE A C 1
ATOM 946 O O . ILE A 1 126 ? -6.430 -6.343 2.891 1.00 93.88 126 ILE A O 1
ATOM 950 N N . THR A 1 127 ? -6.662 -5.901 0.702 1.00 93.00 127 THR A N 1
ATOM 951 C CA . THR A 1 127 ? -5.961 -7.088 0.214 1.00 93.00 127 THR A CA 1
ATOM 952 C C . THR A 1 127 ? -5.047 -6.730 -0.953 1.00 93.00 127 THR A C 1
ATOM 954 O O . THR A 1 127 ? -5.038 -5.597 -1.429 1.00 93.00 127 THR A O 1
ATOM 957 N N . SER A 1 128 ? -4.230 -7.687 -1.370 1.00 90.69 128 SER A N 1
ATOM 958 C CA . SER A 1 128 ? -3.197 -7.518 -2.382 1.00 90.69 128 SER A CA 1
ATOM 959 C C . SER A 1 128 ? -3.107 -8.773 -3.251 1.00 90.69 128 SER A C 1
ATOM 961 O O . SER A 1 128 ? -3.370 -9.876 -2.764 1.00 90.69 128 SER A O 1
ATOM 963 N N . ALA A 1 129 ? -2.737 -8.631 -4.524 1.00 87.31 129 ALA A N 1
ATOM 964 C CA . ALA A 1 129 ? -2.595 -9.774 -5.430 1.00 87.31 129 ALA A CA 1
ATOM 965 C C . ALA A 1 129 ? -1.360 -10.611 -5.066 1.00 87.31 129 ALA A C 1
ATOM 967 O O . ALA A 1 129 ? -1.360 -11.838 -5.188 1.00 87.31 129 ALA A O 1
ATOM 968 N N . THR A 1 130 ? -0.314 -9.949 -4.563 1.00 86.31 130 THR A N 1
ATOM 969 C CA . THR A 1 130 ? 0.923 -10.592 -4.117 1.00 86.31 130 THR A CA 1
ATOM 970 C C . THR A 1 130 ? 1.364 -10.124 -2.728 1.00 86.31 130 THR A C 1
ATOM 972 O O . THR A 1 130 ? 0.781 -9.233 -2.102 1.00 86.31 130 THR A O 1
ATOM 975 N N . ALA A 1 131 ? 2.383 -10.779 -2.169 1.00 84.38 131 ALA A N 1
ATOM 976 C CA . ALA A 1 131 ? 2.975 -10.361 -0.904 1.00 84.38 131 ALA A CA 1
ATOM 977 C C . ALA A 1 131 ? 3.842 -9.101 -1.091 1.00 84.38 131 ALA A C 1
ATOM 979 O O . ALA A 1 131 ? 4.521 -8.963 -2.100 1.00 84.38 131 ALA A O 1
ATOM 980 N N . ARG A 1 132 ? 3.913 -8.249 -0.055 1.00 81.81 132 ARG A N 1
ATOM 981 C CA . ARG A 1 132 ? 4.743 -7.022 -0.009 1.00 81.81 132 ARG A CA 1
ATOM 982 C C . ARG A 1 132 ? 4.295 -5.881 -0.943 1.00 81.81 132 ARG A C 1
ATOM 984 O O . ARG A 1 132 ? 5.076 -4.974 -1.186 1.00 81.81 132 ARG A O 1
ATOM 991 N N . GLU A 1 133 ? 3.030 -5.860 -1.364 1.00 84.88 133 GLU A N 1
ATOM 992 C CA . GLU A 1 133 ? 2.423 -4.735 -2.113 1.00 84.88 133 GLU A CA 1
ATOM 993 C C . GLU A 1 133 ? 1.983 -3.551 -1.227 1.00 84.88 133 GLU A C 1
ATOM 995 O O . GLU A 1 133 ? 1.373 -2.606 -1.710 1.00 84.88 133 GLU A O 1
ATOM 1000 N N . GLY A 1 134 ? 2.259 -3.588 0.082 1.00 87.25 134 GLY A N 1
ATOM 1001 C CA . GLY A 1 134 ? 1.931 -2.480 0.989 1.00 87.25 134 GLY A CA 1
ATOM 1002 C C . GLY A 1 134 ? 0.546 -2.540 1.643 1.00 87.25 134 GLY A C 1
ATOM 1003 O O . GLY A 1 134 ? 0.163 -1.576 2.293 1.00 87.25 134 GLY A O 1
ATOM 1004 N N . LYS A 1 135 ? -0.187 -3.664 1.559 1.00 91.19 135 LYS A N 1
ATOM 1005 C CA . LYS A 1 135 ? -1.518 -3.827 2.191 1.00 91.19 135 LYS A CA 1
ATOM 1006 C C . LYS A 1 135 ? -1.591 -3.374 3.660 1.00 91.19 135 LYS A C 1
ATOM 1008 O O . LYS A 1 135 ? -2.467 -2.587 3.997 1.00 91.19 135 LYS A O 1
ATOM 1013 N N . SER A 1 136 ? -0.659 -3.810 4.513 1.00 90.12 136 SER A N 1
ATOM 1014 C CA . SER A 1 136 ? -0.644 -3.452 5.941 1.00 90.12 136 SER A CA 1
ATOM 1015 C C . SER A 1 136 ? -0.337 -1.967 6.151 1.00 90.12 136 SER A C 1
ATOM 1017 O O . SER A 1 136 ? -0.974 -1.318 6.972 1.00 90.12 136 SER A O 1
ATOM 1019 N N . THR A 1 137 ? 0.577 -1.402 5.354 1.00 90.06 137 THR A N 1
ATOM 1020 C CA . THR A 1 137 ? 0.901 0.033 5.351 1.00 90.06 137 THR A CA 1
ATOM 1021 C C . THR A 1 137 ? -0.303 0.880 4.944 1.00 90.06 137 THR A C 1
ATOM 1023 O O . THR A 1 137 ? -0.597 1.882 5.595 1.00 90.06 137 THR A O 1
ATOM 1026 N N . THR A 1 138 ? -1.020 0.470 3.897 1.00 92.44 138 THR A N 1
ATOM 1027 C CA . THR A 1 138 ? -2.231 1.151 3.432 1.00 92.44 138 THR A CA 1
ATOM 1028 C C . THR A 1 138 ? -3.356 1.045 4.452 1.00 92.44 138 THR A C 1
ATOM 1030 O O . THR A 1 138 ? -3.997 2.051 4.738 1.00 92.44 138 THR A O 1
ATOM 1033 N N . ALA A 1 139 ? -3.565 -0.133 5.044 1.00 93.25 139 ALA A N 1
ATOM 1034 C CA . ALA A 1 139 ? -4.573 -0.329 6.081 1.00 93.25 139 ALA A CA 1
ATOM 1035 C C . ALA A 1 139 ? -4.316 0.536 7.311 1.00 93.25 139 ALA A C 1
ATOM 1037 O O . ALA A 1 139 ? -5.224 1.216 7.783 1.00 93.25 139 ALA A O 1
ATOM 1038 N N . LEU A 1 140 ? -3.070 0.566 7.780 1.00 91.56 140 LEU A N 1
ATOM 1039 C CA . LEU A 1 140 ? -2.687 1.341 8.949 1.00 91.56 140 LEU A CA 1
ATOM 1040 C C . LEU A 1 140 ? -2.833 2.847 8.715 1.00 91.56 140 LEU A C 1
ATOM 1042 O O . LEU A 1 140 ? -3.485 3.524 9.506 1.00 91.56 140 LEU A O 1
ATOM 1046 N N . ASN A 1 141 ? -2.298 3.378 7.612 1.00 91.25 141 ASN A N 1
ATOM 1047 C CA . ASN A 1 141 ? -2.428 4.807 7.317 1.00 91.25 141 ASN A CA 1
ATOM 1048 C C . ASN A 1 141 ? -3.885 5.210 7.045 1.00 91.25 141 ASN A C 1
ATOM 1050 O O . ASN A 1 141 ? -4.307 6.273 7.486 1.00 91.25 141 ASN A O 1
ATOM 1054 N N . LEU A 1 142 ? -4.685 4.377 6.374 1.00 92.12 142 LEU A N 1
ATOM 1055 C CA . LEU A 1 142 ? -6.102 4.686 6.180 1.00 92.12 142 LEU A CA 1
ATOM 1056 C C . LEU A 1 142 ? -6.870 4.698 7.509 1.00 92.12 142 LEU A C 1
ATOM 1058 O O . LEU A 1 142 ? -7.687 5.591 7.725 1.00 92.12 142 LEU A O 1
ATOM 1062 N N . ALA A 1 143 ? -6.577 3.762 8.417 1.00 91.75 143 ALA A N 1
ATOM 1063 C CA . ALA A 1 143 ? -7.160 3.753 9.755 1.00 91.75 143 ALA A CA 1
ATOM 1064 C C . ALA A 1 143 ? -6.765 5.001 10.560 1.00 91.75 143 ALA A C 1
ATOM 1066 O O . ALA A 1 143 ? -7.618 5.624 11.185 1.00 91.75 143 ALA A O 1
ATOM 1067 N N . ILE A 1 144 ? -5.497 5.421 10.486 1.00 90.00 144 ILE A N 1
ATOM 1068 C CA . ILE A 1 144 ? -5.030 6.676 11.093 1.00 90.00 144 ILE A CA 1
ATOM 1069 C C . ILE A 1 144 ? -5.775 7.876 10.495 1.00 90.00 144 ILE A C 1
ATOM 1071 O O . ILE A 1 144 ? -6.193 8.758 11.238 1.00 90.00 144 ILE A O 1
ATOM 1075 N N . ALA A 1 145 ? -5.971 7.918 9.175 1.00 90.62 145 ALA A N 1
ATOM 1076 C CA . ALA A 1 145 ? -6.676 9.013 8.512 1.00 90.62 145 ALA A CA 1
ATOM 1077 C C . ALA A 1 145 ? -8.150 9.107 8.952 1.00 90.62 145 ALA A C 1
ATOM 1079 O O . ALA A 1 145 ? -8.642 10.207 9.203 1.00 90.62 145 ALA A O 1
ATOM 1080 N N . LEU A 1 146 ? -8.841 7.966 9.071 1.00 90.81 146 LEU A N 1
ATOM 1081 C CA . LEU A 1 146 ? -10.207 7.885 9.604 1.00 90.81 146 LEU A CA 1
ATOM 1082 C C . LEU A 1 146 ? -10.261 8.367 11.061 1.00 90.81 146 LEU A C 1
ATOM 1084 O O . LEU A 1 146 ? -11.067 9.234 11.400 1.00 90.81 146 LEU A O 1
ATOM 1088 N N . ALA A 1 147 ? -9.342 7.889 11.903 1.00 89.19 147 ALA A N 1
ATOM 1089 C CA . ALA A 1 147 ? -9.254 8.297 13.302 1.00 89.19 147 ALA A CA 1
ATOM 1090 C C . ALA A 1 147 ? -8.963 9.803 13.461 1.00 89.19 147 ALA A C 1
ATOM 1092 O O . ALA A 1 147 ? -9.619 10.472 14.254 1.00 89.19 147 ALA A O 1
ATOM 1093 N N . GLN A 1 148 ? -8.048 10.372 12.664 1.00 86.94 148 GLN A N 1
ATOM 1094 C CA . GLN A 1 148 ? -7.745 11.814 12.658 1.00 86.94 148 GLN A CA 1
ATOM 1095 C C . GLN A 1 148 ? -8.938 12.675 12.221 1.00 86.94 148 GLN A C 1
ATOM 1097 O O . GLN A 1 148 ? -9.049 13.829 12.633 1.00 86.94 148 GLN A O 1
ATOM 1102 N N . ARG A 1 149 ? -9.843 12.127 11.401 1.00 87.19 149 ARG A N 1
ATOM 1103 C CA . ARG A 1 149 ? -11.107 12.780 11.035 1.00 87.19 149 ARG A CA 1
ATOM 1104 C C . ARG A 1 149 ? -12.141 12.745 12.171 1.00 87.19 149 ARG A C 1
ATOM 1106 O O . ARG A 1 149 ? -13.141 13.454 12.093 1.00 87.19 149 ARG A O 1
ATOM 1113 N N . GLY A 1 150 ? -11.895 11.958 13.218 1.00 86.62 150 GLY A N 1
ATOM 1114 C CA . GLY A 1 150 ? -12.789 11.761 14.358 1.00 86.62 150 GLY A CA 1
ATOM 1115 C C . GLY A 1 150 ? -13.687 10.527 14.249 1.00 86.62 150 GLY A C 1
ATOM 1116 O O . GLY A 1 150 ? -14.588 10.370 15.072 1.00 86.62 150 GLY A O 1
ATOM 1117 N N . ASP A 1 151 ? -13.474 9.649 13.262 1.00 88.06 151 ASP A N 1
ATOM 1118 C CA . ASP A 1 151 ? -14.254 8.417 13.138 1.00 88.06 151 ASP A CA 1
ATOM 1119 C C . ASP A 1 151 ? -13.787 7.365 14.153 1.00 88.06 151 ASP A C 1
ATOM 1121 O O . ASP A 1 151 ? -12.590 7.085 14.282 1.00 88.06 151 ASP A O 1
ATOM 1125 N N . SER A 1 152 ? -14.740 6.711 14.825 1.00 88.94 152 SER A N 1
ATOM 1126 C CA . SER A 1 152 ? -14.447 5.521 15.630 1.00 88.94 152 SER A CA 1
ATOM 1127 C C . SER A 1 152 ? -13.963 4.403 14.707 1.00 88.94 152 SER A C 1
ATOM 1129 O O . SER A 1 152 ? -14.732 3.853 13.918 1.00 88.94 152 SER A O 1
ATOM 1131 N N . THR A 1 153 ? -12.663 4.117 14.769 1.00 89.94 153 THR A N 1
ATOM 1132 C CA . THR A 1 153 ? -11.979 3.263 13.797 1.00 89.94 153 THR A CA 1
ATOM 1133 C C . THR A 1 153 ? -11.357 2.064 14.495 1.00 89.94 153 THR A C 1
ATOM 1135 O O . THR A 1 153 ? -10.540 2.221 15.399 1.00 89.94 153 THR A O 1
ATOM 1138 N N . LEU A 1 154 ? -11.713 0.862 14.040 1.00 91.25 154 LEU A N 1
ATOM 1139 C CA . LEU A 1 154 ? -11.108 -0.395 14.471 1.00 91.25 154 LEU A CA 1
ATOM 1140 C C . LEU A 1 154 ? -10.294 -0.981 13.316 1.00 91.25 154 LEU A C 1
ATOM 1142 O O . LEU A 1 154 ? -10.831 -1.216 12.233 1.00 91.25 154 LEU A O 1
ATOM 1146 N N . ILE A 1 155 ? -9.012 -1.248 13.559 1.00 90.88 155 ILE A N 1
ATOM 1147 C CA . ILE A 1 155 ? -8.156 -1.986 12.629 1.00 90.88 155 ILE A CA 1
ATOM 1148 C C . ILE A 1 155 ? -7.964 -3.417 13.131 1.00 90.88 155 ILE A C 1
ATOM 1150 O O . ILE A 1 155 ? -7.666 -3.641 14.301 1.00 90.88 155 ILE A O 1
ATOM 1154 N N . ILE A 1 156 ? -8.148 -4.391 12.240 1.00 91.75 156 ILE A N 1
ATOM 1155 C CA . ILE A 1 156 ? -8.011 -5.818 12.547 1.00 91.75 156 ILE A CA 1
ATOM 1156 C C . ILE A 1 156 ? -6.946 -6.402 11.619 1.00 91.75 156 ILE A C 1
ATOM 1158 O O . ILE A 1 156 ? -7.109 -6.375 10.398 1.00 91.75 156 ILE A O 1
ATOM 1162 N N . ASP A 1 157 ? -5.869 -6.953 12.186 1.00 90.31 157 ASP A N 1
ATOM 1163 C CA . ASP A 1 157 ? -4.880 -7.710 11.413 1.00 90.31 157 ASP A CA 1
ATOM 1164 C C . ASP A 1 157 ? -5.374 -9.146 11.192 1.00 90.31 157 ASP A C 1
ATOM 1166 O O . ASP A 1 157 ? -5.277 -10.007 12.068 1.00 90.31 157 ASP A O 1
ATOM 1170 N N . ALA A 1 158 ? -5.959 -9.389 10.018 1.00 90.62 158 ALA A N 1
ATOM 1171 C CA . ALA A 1 158 ? -6.450 -10.704 9.618 1.00 90.62 158 ALA A CA 1
ATOM 1172 C C . ALA A 1 158 ? -5.382 -11.574 8.917 1.00 90.62 158 ALA A C 1
ATOM 1174 O O . ALA A 1 158 ? -5.685 -12.705 8.527 1.00 90.62 158 ALA A O 1
ATOM 1175 N N . ASP A 1 159 ? -4.138 -11.099 8.749 1.00 88.88 159 ASP A N 1
ATOM 1176 C CA . ASP A 1 159 ? -3.036 -11.920 8.225 1.00 88.88 159 ASP A CA 1
ATOM 1177 C C . ASP A 1 159 ? -2.410 -12.746 9.358 1.00 88.88 159 ASP A C 1
ATOM 1179 O O . ASP A 1 159 ? -1.361 -12.422 9.909 1.00 88.88 159 ASP A O 1
ATOM 1183 N N . LEU A 1 160 ? -3.051 -13.870 9.689 1.00 86.94 160 LEU A N 1
ATOM 1184 C CA . LEU A 1 160 ? -2.592 -14.770 10.756 1.00 86.94 160 LEU A CA 1
ATOM 1185 C C . LEU A 1 160 ? -1.256 -15.468 10.447 1.00 86.94 160 LEU A C 1
ATOM 1187 O O . LEU A 1 160 ? -0.688 -16.122 11.319 1.00 86.94 160 LEU A O 1
ATOM 1191 N N . ARG A 1 161 ? -0.758 -15.383 9.205 1.00 83.94 161 ARG A N 1
ATOM 1192 C CA . ARG A 1 161 ? 0.499 -16.030 8.807 1.00 83.94 161 ARG A CA 1
ATOM 1193 C C . ARG A 1 161 ? 1.695 -15.118 9.041 1.00 83.94 161 ARG A C 1
ATOM 1195 O O . ARG A 1 161 ? 2.771 -15.611 9.375 1.00 83.94 161 ARG A O 1
ATOM 1202 N N . ARG A 1 162 ? 1.545 -13.823 8.769 1.00 81.69 162 ARG A N 1
ATOM 1203 C CA . ARG A 1 162 ? 2.588 -12.804 8.945 1.00 81.69 162 ARG A CA 1
ATOM 1204 C C . ARG A 1 162 ? 1.945 -11.494 9.420 1.00 81.69 162 ARG A C 1
ATOM 1206 O O . ARG A 1 162 ? 1.881 -10.558 8.618 1.00 81.69 162 ARG A O 1
ATOM 1213 N N . PRO A 1 163 ? 1.469 -11.434 10.678 1.00 83.25 163 PRO A N 1
ATOM 1214 C CA . PRO A 1 163 ? 0.900 -10.211 11.229 1.00 83.25 163 PRO A CA 1
ATOM 1215 C C . PRO A 1 163 ? 1.979 -9.126 11.254 1.00 83.25 163 PRO A C 1
ATOM 1217 O O . PRO A 1 163 ? 3.142 -9.411 11.533 1.00 83.25 163 PRO A O 1
ATOM 1220 N N . GLY A 1 164 ? 1.609 -7.895 10.915 1.00 81.81 164 GLY A N 1
ATOM 1221 C CA . GLY A 1 164 ? 2.562 -6.786 10.771 1.00 81.81 164 GLY A CA 1
ATOM 1222 C C . GLY A 1 164 ? 2.063 -5.452 11.313 1.00 81.81 164 GLY A C 1
ATOM 1223 O O . GLY A 1 164 ? 2.844 -4.506 11.429 1.00 81.81 164 GLY A O 1
ATOM 1224 N N . ILE A 1 165 ? 0.776 -5.349 11.654 1.00 86.31 165 ILE A N 1
ATOM 1225 C CA . ILE A 1 165 ? 0.195 -4.117 12.199 1.00 86.31 165 ILE A CA 1
ATOM 1226 C C . ILE A 1 165 ? 0.664 -3.893 13.638 1.00 86.31 165 ILE A C 1
ATOM 1228 O O . ILE A 1 165 ? 1.051 -2.777 13.971 1.00 86.31 165 ILE A O 1
ATOM 1232 N N . ALA A 1 166 ? 0.689 -4.950 14.458 1.00 82.69 166 ALA A N 1
ATOM 1233 C CA . ALA A 1 166 ? 1.147 -4.883 15.846 1.00 82.69 166 ALA A CA 1
ATOM 1234 C C . ALA A 1 166 ? 2.600 -4.393 15.949 1.00 82.69 166 ALA A C 1
ATOM 1236 O O . ALA A 1 166 ? 2.863 -3.416 16.642 1.00 82.69 166 ALA A O 1
ATOM 1237 N N . GLU A 1 167 ? 3.508 -4.983 15.163 1.00 81.31 167 GLU A N 1
ATOM 1238 C CA . GLU A 1 167 ? 4.910 -4.550 15.071 1.00 81.31 167 GLU A CA 1
ATOM 1239 C C . GLU A 1 167 ? 5.029 -3.088 14.602 1.00 81.31 167 GLU A C 1
ATOM 1241 O O . GLU A 1 167 ? 5.804 -2.308 15.149 1.00 81.31 167 GLU A O 1
ATOM 1246 N N . SER A 1 168 ? 4.224 -2.679 13.614 1.00 81.56 168 SER A N 1
ATOM 1247 C CA . SER A 1 168 ? 4.244 -1.302 13.091 1.00 81.56 168 SER A CA 1
ATOM 1248 C C . SER A 1 168 ? 3.791 -0.256 14.115 1.00 81.56 168 SER A C 1
ATOM 1250 O O . SER A 1 168 ? 4.175 0.909 14.004 1.00 81.56 168 SER A O 1
ATOM 1252 N N . LEU A 1 169 ? 2.970 -0.663 15.082 1.00 79.06 169 LEU A N 1
ATOM 1253 C CA . LEU A 1 169 ? 2.433 0.166 16.160 1.00 79.06 169 LEU A CA 1
ATOM 1254 C C . LEU A 1 169 ? 3.194 0.000 17.486 1.00 79.06 169 LEU A C 1
ATOM 1256 O O . LEU A 1 169 ? 2.782 0.592 18.480 1.00 79.06 169 LEU A O 1
ATOM 1260 N N . ASP A 1 170 ? 4.285 -0.773 17.500 1.00 77.56 170 ASP A N 1
ATOM 1261 C CA . ASP A 1 170 ? 5.052 -1.103 18.712 1.00 77.56 170 ASP A CA 1
ATOM 1262 C C . ASP A 1 170 ? 4.171 -1.725 19.819 1.00 77.56 170 ASP A C 1
ATOM 1264 O O . ASP A 1 170 ? 4.364 -1.492 21.012 1.00 77.56 170 ASP A O 1
ATOM 1268 N N . LEU A 1 171 ? 3.154 -2.502 19.418 1.00 77.56 171 LEU A N 1
ATOM 1269 C CA . LEU A 1 171 ? 2.303 -3.250 20.343 1.00 77.56 171 LEU A CA 1
ATOM 1270 C C . LEU A 1 171 ? 3.078 -4.448 20.885 1.00 77.56 171 LEU A C 1
ATOM 1272 O O . LEU A 1 171 ? 3.728 -5.168 20.128 1.00 77.56 171 LEU A O 1
ATOM 1276 N N . ALA A 1 172 ? 2.965 -4.693 22.191 1.00 68.94 172 ALA A N 1
ATOM 1277 C CA . ALA A 1 172 ? 3.524 -5.895 22.793 1.00 68.94 172 ALA A CA 1
ATOM 1278 C C . ALA A 1 172 ? 2.926 -7.150 22.136 1.00 68.94 172 ALA A C 1
ATOM 1280 O O . ALA A 1 172 ? 1.702 -7.275 22.032 1.00 68.94 172 ALA A O 1
ATOM 1281 N N . ASP A 1 173 ? 3.790 -8.088 21.742 1.00 63.06 173 ASP A N 1
ATOM 1282 C CA . ASP A 1 173 ? 3.368 -9.411 21.286 1.00 63.06 173 ASP A CA 1
ATOM 1283 C C . ASP A 1 173 ? 2.530 -10.089 22.381 1.00 63.06 173 ASP A C 1
ATOM 1285 O O . ASP A 1 173 ? 2.938 -10.179 23.543 1.00 63.06 173 ASP A O 1
ATOM 1289 N N . GLY A 1 174 ? 1.334 -10.557 22.023 1.00 65.00 174 GLY A N 1
ATOM 1290 C CA . GLY A 1 174 ? 0.385 -11.104 22.984 1.00 65.00 174 GLY A CA 1
ATOM 1291 C C . GLY A 1 174 ? -0.843 -11.741 22.343 1.00 65.00 174 GLY A C 1
ATOM 1292 O O . GLY A 1 174 ? -0.844 -12.134 21.177 1.00 65.00 174 GLY A O 1
ATOM 1293 N N . GLU A 1 175 ? -1.892 -11.866 23.151 1.00 74.44 175 GLU A N 1
ATOM 1294 C CA . GLU A 1 175 ? -3.207 -12.370 22.762 1.00 74.44 175 GLU A CA 1
ATOM 1295 C C . GLU A 1 175 ? -3.745 -11.581 21.554 1.00 74.44 175 GLU A C 1
ATOM 1297 O O . GLU A 1 175 ? -3.809 -10.354 21.579 1.00 74.44 175 GLU A O 1
ATOM 1302 N N . GLY A 1 176 ? -4.114 -12.278 20.479 1.00 82.06 176 GLY A N 1
ATOM 1303 C CA . GLY A 1 176 ? -4.531 -11.649 19.224 1.00 82.06 176 GLY A CA 1
ATOM 1304 C C . GLY A 1 176 ? -5.714 -12.355 18.577 1.00 82.06 176 GLY A C 1
ATOM 1305 O O . GLY A 1 176 ? -6.332 -13.247 19.164 1.00 82.06 176 GLY A O 1
ATOM 1306 N N . LEU A 1 177 ? -6.007 -11.992 17.326 1.00 87.50 177 LEU A N 1
ATOM 1307 C CA . LEU A 1 177 ? -7.181 -12.491 16.605 1.00 87.50 177 LEU A CA 1
ATOM 1308 C C . LEU A 1 177 ? -7.252 -14.028 16.560 1.00 87.50 177 LEU A C 1
ATOM 1310 O O . LEU A 1 177 ? -8.321 -14.594 16.759 1.00 87.50 177 LEU A O 1
ATOM 1314 N N . ALA A 1 178 ? -6.123 -14.717 16.363 1.00 87.88 178 ALA A N 1
ATOM 1315 C CA . ALA A 1 178 ? -6.083 -16.183 16.367 1.00 87.88 178 ALA A CA 1
ATOM 1316 C C . ALA A 1 178 ? -6.545 -16.790 17.707 1.00 87.88 178 ALA A C 1
ATOM 1318 O O . ALA A 1 178 ? -7.281 -17.778 17.729 1.00 87.88 178 ALA A O 1
ATOM 1319 N N . GLY A 1 179 ? -6.135 -16.194 18.828 1.00 86.19 179 GLY A N 1
ATOM 1320 C CA . GLY A 1 179 ? -6.528 -16.657 20.157 1.00 86.19 179 GLY A CA 1
ATOM 1321 C C . GLY A 1 179 ? -7.992 -16.340 20.481 1.00 86.19 179 GLY A C 1
ATOM 1322 O O . GLY A 1 179 ? -8.684 -17.166 21.069 1.00 86.19 179 GLY A O 1
ATOM 1323 N N . PHE A 1 180 ? -8.517 -15.209 20.002 1.00 89.06 180 PHE A N 1
ATOM 1324 C CA . PHE A 1 180 ? -9.951 -14.910 20.088 1.00 89.06 180 PHE A CA 1
ATOM 1325 C C . PHE A 1 180 ? -10.799 -15.896 19.270 1.00 89.06 180 PHE A 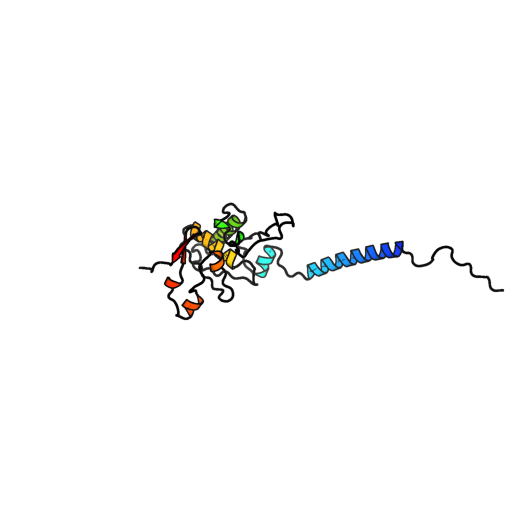C 1
ATOM 1327 O O . PHE A 1 180 ? -11.762 -16.461 19.780 1.00 89.06 180 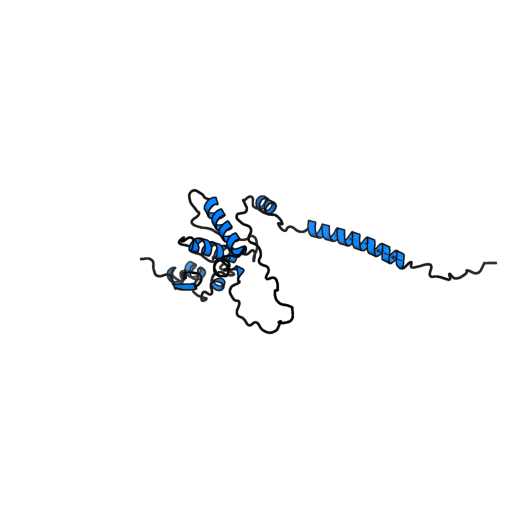PHE A O 1
ATOM 1334 N N . LEU A 1 181 ? -10.404 -16.185 18.025 1.00 89.00 181 LEU A N 1
ATOM 1335 C CA . LEU A 1 181 ? -11.128 -17.116 17.148 1.00 89.00 181 LEU A CA 1
ATOM 1336 C C . LEU A 1 181 ? -11.133 -18.565 17.663 1.00 89.00 181 LEU A C 1
ATOM 1338 O O . LEU A 1 181 ? -12.014 -19.340 17.299 1.00 89.00 181 LEU A O 1
ATOM 1342 N N . THR A 1 182 ? -10.165 -18.935 18.504 1.00 91.00 182 THR A N 1
ATOM 1343 C CA . THR A 1 182 ? -10.095 -20.255 19.154 1.00 91.00 182 THR A CA 1
ATOM 1344 C C . THR A 1 182 ? -10.777 -20.294 20.525 1.00 91.00 182 THR A C 1
ATOM 1346 O O . THR A 1 182 ? -10.856 -21.361 21.129 1.00 91.00 182 THR A O 1
ATOM 1349 N N . GLY A 1 183 ? -11.300 -19.160 21.009 1.00 86.75 183 GLY A N 1
ATOM 1350 C CA . GLY A 1 183 ? -11.960 -19.038 22.312 1.00 86.75 183 GLY A CA 1
ATOM 1351 C C . GLY A 1 183 ? -11.004 -18.956 23.506 1.00 86.75 183 GLY A C 1
ATOM 1352 O O . GLY A 1 183 ? -11.450 -19.084 24.642 1.00 86.75 183 GLY A O 1
ATOM 1353 N N . ALA A 1 184 ? -9.704 -18.755 23.271 1.00 86.75 184 ALA A N 1
ATOM 1354 C CA . ALA A 1 184 ? -8.702 -18.645 24.331 1.00 86.75 184 ALA A CA 1
ATOM 1355 C C . ALA A 1 184 ? -8.738 -17.282 25.045 1.00 86.75 184 ALA A C 1
ATOM 1357 O O . ALA A 1 184 ? -8.389 -17.204 26.222 1.00 86.75 184 ALA A O 1
ATOM 1358 N N . HIS A 1 185 ? -9.174 -16.226 24.348 1.00 85.94 185 HIS A N 1
ATOM 1359 C CA . HIS A 1 185 ? -9.173 -14.849 24.850 1.00 85.94 185 HIS A CA 1
ATOM 1360 C C . HIS A 1 185 ? -10.489 -14.140 24.528 1.00 85.94 185 HIS A C 1
ATOM 1362 O O . HIS A 1 185 ? -11.121 -14.431 23.511 1.00 85.94 185 HIS A O 1
ATOM 1368 N N . SER A 1 186 ? -10.894 -13.199 25.384 1.00 85.00 186 SER A N 1
ATOM 1369 C CA . SER A 1 186 ? -12.037 -12.321 25.121 1.00 85.00 186 SER A CA 1
ATOM 1370 C C . SER A 1 186 ? -11.630 -11.139 24.235 1.00 85.00 186 SER A C 1
ATOM 1372 O O . SER A 1 186 ? -10.442 -10.856 24.067 1.00 85.00 186 SER A O 1
ATOM 1374 N N . ILE A 1 187 ? -12.605 -10.441 23.645 1.00 83.38 187 ILE A N 1
ATOM 1375 C CA . ILE A 1 187 ? -12.322 -9.327 22.728 1.00 83.38 187 ILE A CA 1
ATOM 1376 C C . ILE A 1 187 ? -11.655 -8.145 23.450 1.00 83.38 187 ILE A C 1
ATOM 1378 O O . ILE A 1 187 ? -10.789 -7.482 22.889 1.00 83.38 187 ILE A O 1
ATOM 1382 N N . GLU A 1 188 ? -11.991 -7.933 24.720 1.00 81.00 188 GLU A N 1
ATOM 1383 C CA . GLU A 1 188 ? -11.434 -6.883 25.578 1.00 81.00 188 GLU A CA 1
ATOM 1384 C C . GLU A 1 188 ? -9.959 -7.144 25.900 1.00 81.00 188 GLU A C 1
ATOM 1386 O O . GLU A 1 188 ? -9.173 -6.214 26.059 1.00 81.00 188 GLU A O 1
ATOM 1391 N N . ALA A 1 189 ? -9.564 -8.418 25.969 1.00 73.56 189 ALA A N 1
ATOM 1392 C CA . ALA A 1 189 ? -8.191 -8.802 26.266 1.00 73.56 189 ALA A CA 1
ATOM 1393 C C . ALA A 1 189 ? -7.235 -8.545 25.086 1.00 73.56 189 ALA A C 1
ATOM 1395 O O . ALA A 1 189 ? -6.041 -8.324 25.309 1.00 73.56 189 ALA A O 1
ATOM 1396 N N . ILE A 1 190 ? -7.769 -8.525 23.856 1.00 78.06 190 ILE A N 1
ATOM 1397 C CA . ILE A 1 190 ? -7.004 -8.376 22.607 1.00 78.06 190 ILE A CA 1
ATOM 1398 C C . ILE A 1 190 ? -7.141 -6.996 21.946 1.00 78.06 190 ILE A C 1
ATOM 1400 O O . ILE A 1 190 ? -6.416 -6.696 20.997 1.00 78.06 190 ILE A O 1
ATOM 1404 N N . ALA A 1 191 ? -8.079 -6.162 22.400 1.00 79.62 191 ALA A N 1
ATOM 1405 C CA . ALA A 1 191 ? -8.309 -4.834 21.846 1.00 79.62 191 ALA A CA 1
ATOM 1406 C C . ALA A 1 191 ? -7.396 -3.790 22.509 1.00 79.62 191 ALA A C 1
ATOM 1408 O O . ALA A 1 191 ? -7.375 -3.631 23.731 1.00 79.62 191 ALA A O 1
ATOM 1409 N N . PHE A 1 192 ? -6.666 -3.037 21.687 1.00 75.31 192 PHE A N 1
ATOM 1410 C CA . PHE A 1 192 ? -5.787 -1.950 22.121 1.00 75.31 192 PHE A CA 1
ATOM 1411 C C . PHE A 1 192 ? -6.339 -0.609 21.644 1.00 75.31 192 PHE A C 1
ATOM 1413 O O . PHE A 1 192 ? -6.764 -0.485 20.494 1.00 75.31 192 PHE A O 1
ATOM 1420 N N . VAL A 1 193 ? -6.311 0.399 22.516 1.00 72.81 193 VAL A N 1
ATOM 1421 C CA . VAL A 1 193 ? -6.633 1.781 22.157 1.00 72.81 193 VAL A CA 1
ATOM 1422 C C . VAL A 1 193 ? -5.343 2.500 21.794 1.00 72.81 193 VAL A C 1
ATOM 1424 O O . VAL A 1 193 ? -4.370 2.506 22.552 1.00 72.81 193 VAL A O 1
ATOM 1427 N N . VAL A 1 194 ? -5.349 3.105 20.610 1.00 68.94 194 VAL A N 1
ATOM 1428 C CA . VAL A 1 194 ? -4.250 3.926 20.108 1.00 68.94 194 VAL A CA 1
ATOM 1429 C C . VAL A 1 194 ? -4.771 5.350 19.958 1.00 68.94 194 VAL A C 1
ATOM 1431 O O . VAL A 1 194 ? -5.646 5.599 19.129 1.00 68.94 194 VAL A O 1
ATOM 1434 N N . CYS A 1 195 ? -4.228 6.283 20.741 1.00 63.34 195 CYS A N 1
ATOM 1435 C CA . CYS A 1 195 ? -4.513 7.714 20.618 1.00 63.34 195 CYS A CA 1
ATOM 1436 C C . CYS A 1 195 ? -3.277 8.424 20.058 1.00 63.34 195 CYS A C 1
ATOM 1438 O O . CYS A 1 195 ? -2.174 8.226 20.558 1.00 63.34 195 CYS A O 1
ATOM 1440 N N . ASP A 1 196 ? -3.441 9.247 19.019 1.00 59.84 196 ASP A N 1
ATOM 1441 C CA . ASP A 1 196 ? -2.358 10.060 18.436 1.00 59.84 196 ASP A CA 1
ATOM 1442 C C . ASP A 1 196 ? -1.084 9.277 18.050 1.00 59.84 196 ASP A C 1
ATOM 1444 O O . ASP A 1 196 ? 0.025 9.811 18.045 1.00 59.84 196 ASP A O 1
ATOM 1448 N N . GLY A 1 197 ? -1.224 7.991 17.706 1.00 53.84 197 GLY A N 1
ATOM 1449 C CA . GLY A 1 197 ? -0.086 7.138 17.352 1.00 53.84 197 GLY A CA 1
ATOM 1450 C C . GLY A 1 197 ? 0.762 6.667 18.533 1.00 53.84 197 GLY A C 1
ATOM 1451 O O . GLY A 1 197 ? 1.827 6.092 18.315 1.00 53.84 197 GLY A O 1
ATOM 1452 N N . ILE A 1 198 ? 0.304 6.905 19.762 1.00 54.50 198 ILE A N 1
ATOM 1453 C CA . ILE A 1 198 ? 0.906 6.424 21.001 1.00 54.50 198 ILE A CA 1
ATOM 1454 C C . ILE A 1 198 ? -0.063 5.423 21.634 1.00 54.50 198 ILE A C 1
ATOM 1456 O O . ILE A 1 198 ? -1.275 5.639 21.698 1.00 54.50 198 ILE A O 1
ATOM 1460 N N . LEU A 1 199 ? 0.487 4.301 22.089 1.00 52.81 199 LEU A N 1
ATOM 1461 C CA . LEU A 1 199 ? -0.227 3.331 22.906 1.00 52.81 199 LEU A CA 1
ATOM 1462 C C . LEU A 1 199 ? -0.753 3.996 24.171 1.00 52.81 199 LEU A C 1
ATOM 1464 O O . LEU A 1 199 ? 0.047 4.452 24.988 1.00 52.81 199 LEU A O 1
ATOM 1468 N N . THR A 1 200 ? -2.072 4.038 24.341 1.00 53.38 200 THR A N 1
ATOM 1469 C CA . THR A 1 200 ? -2.663 4.665 25.523 1.00 53.38 200 THR A CA 1
ATOM 1470 C C . THR A 1 200 ? -3.199 3.665 26.531 1.00 53.38 200 THR A C 1
ATOM 1472 O O . THR A 1 200 ? -2.973 3.923 27.700 1.00 53.38 200 THR A O 1
ATOM 1475 N N . GLU A 1 201 ? -3.805 2.529 26.148 1.00 56.34 201 GLU A N 1
ATOM 1476 C CA . GLU A 1 201 ? -4.218 1.454 27.085 1.00 56.34 201 GLU A CA 1
ATOM 1477 C C . GLU A 1 201 ? -4.913 0.272 26.359 1.00 56.34 201 GLU A C 1
ATOM 1479 O O . GLU A 1 201 ? -5.251 0.366 25.177 1.00 56.34 201 GLU A O 1
ATOM 1484 N N . ARG A 1 202 ? -5.149 -0.860 27.051 1.00 58.31 202 ARG A N 1
ATOM 1485 C CA . ARG A 1 202 ? -6.096 -1.897 26.572 1.00 58.31 202 ARG A CA 1
ATOM 1486 C C . ARG A 1 202 ? -7.519 -1.332 26.593 1.00 58.31 202 ARG A C 1
ATOM 1488 O O . ARG A 1 202 ? -7.855 -0.564 27.491 1.00 58.31 202 ARG A O 1
ATOM 1495 N N . ALA A 1 203 ? -8.354 -1.711 25.627 1.00 55.94 203 ALA A N 1
ATOM 1496 C CA . ALA A 1 203 ? -9.732 -1.236 25.562 1.00 55.94 203 ALA A CA 1
ATOM 1497 C C . ALA A 1 203 ? -10.495 -1.623 26.840 1.00 55.94 203 ALA A C 1
ATOM 1499 O O . ALA A 1 203 ? -10.583 -2.798 27.195 1.00 55.94 203 ALA A O 1
ATOM 1500 N N . ALA A 1 204 ? -11.028 -0.622 27.543 1.00 47.78 204 ALA A N 1
ATOM 1501 C CA . ALA A 1 204 ? -11.899 -0.846 28.690 1.00 47.78 204 ALA A CA 1
ATOM 1502 C C . ALA A 1 204 ? -13.196 -1.554 28.242 1.00 47.78 204 ALA A C 1
ATOM 1504 O O . ALA A 1 204 ? -13.637 -1.345 27.107 1.00 47.78 204 ALA A O 1
ATOM 1505 N N . PRO A 1 205 ? -13.823 -2.377 29.104 1.00 42.72 205 PRO A N 1
ATOM 1506 C CA . PRO A 1 205 ? -15.068 -3.057 28.762 1.00 42.72 205 PRO A CA 1
ATOM 1507 C C . PRO A 1 205 ? -16.153 -2.038 28.395 1.00 42.72 205 PRO A C 1
ATOM 1509 O O . PRO A 1 205 ? -16.348 -1.046 29.101 1.00 42.72 205 PRO A O 1
ATOM 1512 N N . ALA A 1 206 ? -16.854 -2.291 27.288 1.00 46.12 206 ALA A N 1
ATOM 1513 C CA . ALA A 1 206 ? -18.039 -1.528 26.922 1.00 46.12 206 ALA A CA 1
ATOM 1514 C C . ALA A 1 206 ? -19.124 -1.757 27.990 1.00 46.12 206 ALA A C 1
ATOM 1516 O O . ALA A 1 206 ? -19.514 -2.900 28.235 1.00 46.12 206 ALA A O 1
ATOM 1517 N N . VAL A 1 207 ? -19.549 -0.675 28.649 1.00 35.66 207 VAL A N 1
ATOM 1518 C CA . VAL A 1 207 ? -20.692 -0.649 29.582 1.00 35.66 207 VAL A CA 1
ATOM 1519 C C . VAL A 1 207 ? -21.998 -0.641 28.800 1.00 35.66 207 VAL A C 1
ATOM 1521 O O . VAL A 1 207 ? -22.069 0.114 27.803 1.00 35.66 207 VAL A O 1
#

Sequence (207 aa):
MVDSARPPKVPVRPQKLRNIAVSLVVGLILGVTLAFVKEALDNSIKSIEEAERVVNAPALAVVPLERELPHRPALSRARNNGNSKPSETALALLKQPSSALAESFRTLLTSVVLSTAPRPPQVLLITSATAREGKSTTALNLAIALAQRGDSTLIIDADLRRPGIAESLDLADGEGLAGFLTGAHSIEAIAFVVCDGILTERAAPAV

Radius of gyration: 29.7 Å; chains: 1; bounding box: 84×41×94 Å

Foldseek 3Di:
DDDDDDDDPDPPDDPVVVVVVVCVVVVVVVVVVVVVVVVVPDPDDDDQVSVCVVVVHHDQFDADPPPVPPPDDPPPPDDDDDDPQQPCLLPVCQNPVPDPRVVRLLSSLVSQQVVDPPGHDPDDDFDDPDPPPCSNSSQRSNQVSCVVVVHPGDGAQPPPPDGDNCVSLVHPDDDHPVCVVVVNDDPQRHAWDADSSHGDGRDDDDD